Protein AF-A0A8K1FG40-F1 (afdb_monomer)

Nearest PDB structures (foldseek):
  7r8d-assembly1_B  TM=8.930E-01  e=1.807E-13  Homo sapiens
  7jr7-assembly1_B  TM=8.907E-01  e=8.724E-13  Homo sapiens
  7r8b-assembly1_B  TM=9.115E-01  e=3.681E-12  Homo sapiens
  7r87-assembly1_B  TM=9.211E-01  e=1.485E-11  Homo sapiens
  7r88-assembly1_B  TM=8.997E-01  e=4.179E-11  Homo sapiens

InterPro domains:
  IPR013525 ABC-2 type transporter, transmembrane domain [PF01061] (140-340)
  IPR043926 ABC transporter family G domain [PF19055] (24-105)
  IPR050352 ATP-binding cassette subfamily G transporters [PTHR48041] (2-340)

Sequence (340 aa):
MAETVVLQLQQLAHDGRTVIATIHQPSSEIFALFDKLYLLTDGSTAFHGKASDSVENFASLGHQCPSFMNPSDYFMRQLVVMDKATDQAGVERTERLKLQWKKREHVVSAGGNSRSQSPSAISNEEAAAYETSRLGVFDQMLVLTRRNFVRIVRDPIAFQANAFTSLFVALIVGLICLQLDLNQKGIQNFAGAFFFIVVNQTFSAANSAFLTMPLEIPIVEREYNAGLYRLFAWYFVKNMSELPTQVLMPVIFFVPTYFLVGIGGGFDVFIAMQAIIILINSCSVGLGYVVSGISRRVEIAPIIGVMIILPFMLFGGLLINSEDTPDYFVWIQYISPIKY

Foldseek 3Di:
DVLVVLVVLLVVVVVVDDDDDDDDDDDLVSLVSFQWDWDDAPNATLDTDGSVCVQVVCVVVVQHDDPPDRPVVSVCVLRDDPDVVPPVVSVVSNVVSRVVVVVVVVCCVVVDDCPPPPVPPCPVVNVCVPPPPADDLVVLLVVLLVVLLVVVVVCVVVVVVLLVVLLVVLVVLLQVLFAADPDPVSVLSVLVSLLCLLLVLLLSLLLVLLQPQLVCVVVVVVCVVVVRHDPVSNVVSNLVSCLVVLLPSLCSNVVSNCVSNNVDDDDVVVVVVSVLSSVSSSVSSVLSNVLCVVVSDSVVSSVVSCVLSVLLSCLLCSNAHLVRDDPVCNVSNVVRSSND

Radius of gyration: 32.25 Å; Cα contacts (8 Å, |Δi|>4): 293; chains: 1; bounding box: 70×42×87 Å

Mean predicted aligned error: 9.69 Å

Organism: Pythium oligandrum (NCBI:txid41045)

Solvent-accessible surface area (backbone atoms only — not comparable to full-atom values): 18882 Å² total; per-residue (Å²): 112,70,62,61,52,50,53,51,51,49,50,45,35,74,76,72,43,91,76,85,82,90,76,81,78,59,53,60,72,55,53,72,71,41,72,62,39,80,41,71,38,97,93,38,60,49,43,78,47,45,38,83,52,46,57,59,53,37,34,77,75,75,48,68,74,58,94,92,52,47,64,58,58,50,52,48,65,62,51,56,61,96,45,73,89,80,35,58,68,46,50,55,51,39,52,49,41,35,53,54,34,53,53,49,52,51,47,57,67,70,70,47,76,77,73,62,61,61,86,60,66,66,49,69,66,69,59,52,68,65,64,81,78,66,68,54,72,66,56,46,30,52,55,51,29,52,52,49,43,52,52,58,71,71,39,57,64,66,52,50,53,49,53,50,53,38,38,51,52,22,49,53,52,12,60,76,41,48,56,60,55,98,45,80,69,27,55,55,52,49,53,52,49,53,50,48,53,50,51,51,43,32,50,56,36,18,48,55,26,12,51,52,44,25,69,45,48,64,55,49,52,51,42,40,74,70,62,72,53,58,70,65,46,51,54,53,29,52,55,62,52,44,41,64,56,45,51,49,54,47,48,59,23,46,56,58,23,48,65,36,27,46,75,68,74,61,71,68,47,49,52,54,52,52,50,51,50,29,51,42,27,50,51,20,34,52,52,12,46,54,44,11,68,72,54,58,32,56,81,50,9,47,59,57,43,49,66,55,48,49,58,27,55,48,47,27,45,79,81,37,47,78,85,77,49,57,82,91,54,47,68,53,41,79,69,23,70,63,49,110

Secondary structure (DSSP, 8-state):
-HHHHHHHHHHHHHTT-------SS--HHHHTT-SEEEEEETTEEEEEEESTTHHHHHHHTT-PPPTTS-HHHHHHHHH--S-TTT-HHHHHHHHHHHHHHHHHHHHHHHHS-S---------HHHHHTS---PPPHHHHHHHHHHHHHHHHHH-HHHHHHHHHHHHHHHHHHHHHTTT--SSHHHHHHHHHHHHHHHHHHHHHHHHHHHHHHHHHHHHHHHHHHTTSS-HHHHHHHHHHHHHHHHHHHHHHHHHHHHHHHT--SHHHHHHHHHHHHHHHHHHHHHHHHHHHHHH-STTTHHHHHHHHHHHHHHTSSSSS-GGGS-TTTHHHHHH-TTT-

Structure (mmCIF, N/CA/C/O backbone):
data_AF-A0A8K1FG40-F1
#
_entry.id   AF-A0A8K1FG40-F1
#
loop_
_atom_site.group_PDB
_atom_site.id
_atom_site.type_symbol
_atom_site.label_atom_id
_atom_site.label_alt_id
_atom_site.label_comp_id
_atom_site.label_asym_id
_atom_site.label_entity_id
_atom_site.label_seq_id
_atom_site.pdbx_PDB_ins_code
_atom_site.Cartn_x
_atom_site.Cartn_y
_atom_site.Cartn_z
_atom_site.occupancy
_atom_site.B_iso_or_equiv
_atom_site.auth_seq_id
_atom_site.auth_comp_id
_atom_site.auth_asym_id
_atom_site.auth_atom_id
_atom_site.pdbx_PDB_model_num
ATOM 1 N N . MET A 1 1 ? -20.795 16.137 17.601 1.00 72.62 1 MET A N 1
ATOM 2 C CA . MET A 1 1 ? -20.201 15.075 16.751 1.00 72.62 1 MET A CA 1
ATOM 3 C C . MET A 1 1 ? -20.147 13.737 17.491 1.00 72.62 1 MET A C 1
ATOM 5 O O . MET A 1 1 ? -20.716 12.791 16.975 1.00 72.62 1 MET A O 1
ATOM 9 N N . ALA A 1 2 ? -19.561 13.646 18.698 1.00 80.69 2 ALA A N 1
ATOM 10 C CA . ALA A 1 2 ? -19.558 12.402 19.490 1.00 80.69 2 ALA A CA 1
ATOM 11 C C . ALA A 1 2 ? -20.964 11.953 19.938 1.00 80.69 2 ALA A C 1
ATOM 13 O O . ALA A 1 2 ? -21.329 10.800 19.743 1.00 80.69 2 ALA A O 1
ATOM 14 N N . GLU A 1 3 ? -21.778 12.876 20.454 1.00 87.12 3 GLU A N 1
ATOM 15 C CA . GLU A 1 3 ? -23.172 12.612 20.844 1.00 87.12 3 GLU A CA 1
ATOM 16 C C . GLU A 1 3 ? -24.004 12.045 19.683 1.00 87.12 3 GLU A C 1
ATOM 18 O O . GLU A 1 3 ? -24.653 11.016 19.823 1.00 87.12 3 GLU A O 1
ATOM 23 N N . THR A 1 4 ? -23.895 12.643 18.492 1.00 91.19 4 THR A N 1
ATOM 24 C CA . THR A 1 4 ? -24.566 12.166 17.274 1.00 91.19 4 THR A CA 1
ATOM 25 C C . THR A 1 4 ? -24.197 10.720 16.940 1.00 91.19 4 THR A C 1
ATOM 27 O O . THR A 1 4 ? -25.065 9.948 16.550 1.00 91.19 4 THR A O 1
ATOM 30 N N . VAL A 1 5 ? -22.929 10.329 17.113 1.00 91.94 5 VAL A N 1
ATOM 31 C CA . VAL A 1 5 ? -22.491 8.942 16.889 1.00 91.94 5 VAL A CA 1
ATOM 32 C C . VAL A 1 5 ? -23.136 8.004 17.907 1.00 91.94 5 VAL A C 1
ATOM 34 O O . VAL A 1 5 ? -23.631 6.950 17.522 1.00 91.94 5 VAL A O 1
ATOM 37 N N . VAL A 1 6 ? -23.177 8.384 19.186 1.00 91.81 6 VAL A N 1
ATOM 38 C CA . VAL A 1 6 ? -23.790 7.556 20.238 1.00 91.81 6 VAL A CA 1
ATOM 39 C C . VAL A 1 6 ? -25.297 7.409 20.024 1.00 91.81 6 VAL A C 1
ATOM 41 O O . VAL A 1 6 ? -25.811 6.304 20.152 1.00 91.81 6 VAL A O 1
ATOM 44 N N . LEU A 1 7 ? -25.991 8.469 19.605 1.00 92.44 7 LEU A N 1
ATOM 45 C CA . LEU A 1 7 ? -27.411 8.399 19.245 1.00 92.44 7 LEU A CA 1
ATOM 46 C C . LEU A 1 7 ? -27.660 7.442 18.070 1.00 92.44 7 LEU A C 1
ATOM 48 O O . LEU A 1 7 ? -28.610 6.667 18.095 1.00 92.44 7 LEU A O 1
ATOM 52 N N . GLN A 1 8 ? -26.785 7.436 17.061 1.00 94.06 8 GLN A N 1
ATOM 53 C CA . GLN A 1 8 ? -26.869 6.469 15.961 1.00 94.06 8 GLN A CA 1
ATOM 54 C C . GLN A 1 8 ? -26.611 5.032 16.439 1.00 94.06 8 GLN A C 1
ATOM 56 O O . GLN A 1 8 ? -27.308 4.110 16.025 1.00 94.06 8 GLN A O 1
ATOM 61 N N . LEU A 1 9 ? -25.650 4.827 17.345 1.00 94.12 9 LEU A N 1
ATOM 62 C CA . LEU A 1 9 ? -25.412 3.522 17.969 1.00 94.12 9 LEU A CA 1
ATOM 63 C C . LEU A 1 9 ? -26.623 3.050 18.790 1.00 94.12 9 LEU A C 1
ATOM 65 O O . LEU A 1 9 ? -26.971 1.874 18.738 1.00 94.12 9 LEU A O 1
ATOM 69 N N . GLN A 1 10 ? -27.290 3.961 19.497 1.00 92.38 10 GLN A N 1
ATOM 70 C CA . GLN A 1 10 ? -28.514 3.669 20.238 1.00 92.38 10 GLN A CA 1
ATOM 71 C C . GLN A 1 10 ? -29.669 3.311 19.295 1.00 92.38 10 GLN A C 1
ATOM 73 O O . GLN A 1 10 ? -30.389 2.349 19.543 1.00 92.38 10 GLN A O 1
ATOM 78 N N . GLN A 1 11 ? -29.806 4.016 18.170 1.00 93.50 11 GLN A N 1
ATOM 79 C CA . GLN A 1 11 ? -30.788 3.674 17.143 1.00 93.50 11 GLN A CA 1
ATOM 80 C C . GLN A 1 11 ? -30.547 2.265 16.581 1.00 93.50 11 GLN A C 1
ATOM 82 O O . GLN A 1 11 ? -31.477 1.468 16.515 1.00 93.50 11 GLN A O 1
ATOM 87 N N . LEU A 1 12 ? -29.293 1.909 16.279 1.00 93.81 12 LEU A N 1
ATOM 88 C CA . LEU A 1 12 ? -28.938 0.548 15.861 1.00 93.81 12 LEU A CA 1
ATOM 89 C C . LEU A 1 12 ? -29.297 -0.502 16.921 1.00 93.81 12 LEU A C 1
ATOM 91 O O . LEU A 1 12 ? -29.693 -1.613 16.565 1.00 93.81 12 LEU A O 1
ATOM 95 N N . ALA A 1 13 ? -29.156 -0.164 18.204 1.00 93.25 13 ALA A N 1
ATOM 96 C CA . ALA A 1 13 ? -29.560 -1.042 19.295 1.00 93.25 13 ALA A CA 1
ATOM 97 C C . ALA A 1 13 ? -31.087 -1.211 19.365 1.00 93.25 13 ALA A C 1
ATOM 99 O O . ALA A 1 13 ? -31.576 -2.332 19.513 1.00 93.25 13 ALA A O 1
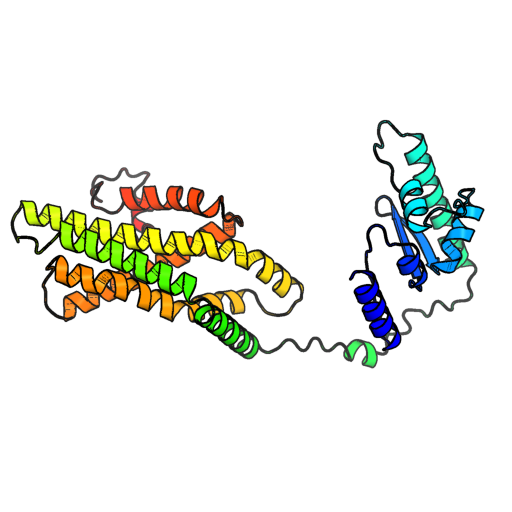ATOM 100 N N . HIS A 1 14 ? -31.844 -0.127 19.176 1.00 91.88 14 HIS A N 1
ATOM 101 C CA . HIS A 1 14 ? -33.306 -0.163 19.089 1.00 91.88 14 HIS A CA 1
ATOM 102 C C . HIS A 1 14 ? -33.825 -0.941 17.874 1.00 91.88 14 HIS A C 1
ATOM 104 O O . HIS A 1 14 ? -34.866 -1.585 17.978 1.00 91.88 14 HIS A O 1
ATOM 110 N N . ASP A 1 15 ? -33.066 -0.980 16.777 1.00 93.69 15 ASP A N 1
ATOM 111 C CA . ASP A 1 15 ? -33.348 -1.820 15.604 1.00 93.69 15 ASP A CA 1
ATOM 112 C C . ASP A 1 15 ? -33.085 -3.325 15.856 1.00 93.69 15 ASP A C 1
ATOM 114 O O . ASP A 1 15 ? -33.161 -4.140 14.936 1.00 93.69 15 ASP A O 1
ATOM 118 N N . GLY A 1 16 ? -32.752 -3.715 17.093 1.00 89.25 16 GLY A N 1
ATOM 119 C CA . GLY A 1 16 ? -32.555 -5.105 17.508 1.00 89.25 16 GLY A CA 1
ATOM 120 C C . GLY A 1 16 ? -31.113 -5.607 17.405 1.00 89.25 16 GLY A C 1
ATOM 121 O O . GLY A 1 16 ? -30.879 -6.812 17.493 1.00 89.25 16 GLY A O 1
ATOM 122 N N . ARG A 1 17 ? -30.123 -4.723 17.217 1.00 89.38 17 ARG A N 1
ATOM 123 C CA . ARG A 1 17 ? -28.702 -5.114 17.158 1.00 89.38 17 ARG A CA 1
ATOM 124 C C . ARG A 1 17 ? -28.055 -5.029 18.538 1.00 89.38 17 ARG A C 1
ATOM 126 O O . ARG A 1 17 ? -28.345 -4.140 19.326 1.00 89.38 17 ARG A O 1
ATOM 133 N N . THR A 1 18 ? -27.104 -5.914 18.825 1.00 91.81 18 THR A N 1
ATOM 134 C CA . THR A 1 18 ? -26.266 -5.769 20.027 1.00 91.81 18 THR A CA 1
ATOM 135 C C . THR A 1 18 ? -25.095 -4.841 19.720 1.00 91.81 18 THR A C 1
ATOM 137 O O . THR A 1 18 ? -24.275 -5.149 18.856 1.00 91.81 18 THR A O 1
ATOM 140 N N . VAL A 1 19 ? -25.001 -3.716 20.431 1.00 93.81 19 VAL A N 1
ATOM 141 C CA . VAL A 1 19 ? -23.899 -2.756 20.292 1.00 93.81 19 VAL A CA 1
ATOM 142 C C . VAL A 1 19 ? -23.005 -2.821 21.523 1.00 93.81 19 VAL A C 1
ATOM 144 O O . VAL A 1 19 ? -23.457 -2.630 22.648 1.00 93.81 19 VAL A O 1
ATOM 147 N N . ILE A 1 20 ? -21.718 -3.076 21.300 1.00 94.31 20 ILE A N 1
ATOM 148 C CA . ILE A 1 20 ? -20.683 -3.051 22.334 1.00 94.31 20 ILE A CA 1
ATOM 149 C C . ILE A 1 20 ? -19.657 -2.008 21.907 1.00 94.31 20 ILE A C 1
ATOM 151 O O . ILE A 1 20 ? -19.105 -2.093 20.811 1.00 94.31 20 ILE A O 1
ATOM 155 N N . ALA A 1 21 ? -19.409 -1.020 22.763 1.00 93.00 21 ALA A N 1
ATOM 156 C CA . ALA A 1 21 ? -18.468 0.057 22.487 1.00 93.00 21 ALA A CA 1
ATOM 157 C C . ALA A 1 21 ? -17.568 0.315 23.697 1.00 93.00 21 ALA A C 1
ATOM 159 O O . ALA A 1 21 ? -18.011 0.284 24.843 1.00 93.00 21 ALA A O 1
ATOM 160 N N . THR A 1 22 ? -16.298 0.609 23.430 1.00 92.31 22 THR A N 1
ATOM 161 C CA . THR A 1 22 ? -15.346 1.105 24.426 1.00 92.31 22 THR A CA 1
ATOM 162 C C . THR A 1 22 ? -15.235 2.616 24.278 1.00 92.31 22 THR A C 1
ATOM 164 O O . THR A 1 22 ? -14.763 3.096 23.246 1.00 92.31 22 THR A O 1
ATOM 167 N N . ILE A 1 23 ? -15.674 3.367 25.286 1.00 91.12 23 ILE A N 1
ATOM 168 C CA . ILE A 1 23 ? -15.706 4.833 25.241 1.00 91.12 23 ILE A CA 1
ATOM 169 C C . ILE A 1 23 ? -14.760 5.381 26.302 1.00 91.12 23 ILE A C 1
ATOM 171 O O . ILE A 1 23 ? -14.895 5.085 27.488 1.00 91.12 23 ILE A O 1
ATOM 175 N N . HIS A 1 24 ? -13.798 6.189 25.866 1.00 85.69 24 HIS A N 1
ATOM 176 C CA . HIS A 1 24 ? -12.900 6.897 26.764 1.00 85.69 24 HIS A CA 1
ATOM 177 C C . HIS A 1 24 ? -13.548 8.218 27.192 1.00 85.69 24 HIS A C 1
ATOM 179 O O . HIS A 1 24 ? -13.828 9.051 26.335 1.00 85.69 24 HIS A O 1
ATOM 185 N N . GLN A 1 25 ? -13.765 8.399 28.501 1.00 82.94 25 GLN A N 1
ATOM 186 C CA . GLN A 1 25 ? -14.251 9.650 29.113 1.00 82.94 25 GLN A CA 1
ATOM 187 C C . GLN A 1 25 ? -15.500 10.247 28.420 1.00 82.94 25 GLN A C 1
ATOM 189 O O . GLN A 1 25 ? -15.425 11.321 27.821 1.00 82.94 25 GLN A O 1
ATOM 194 N N . PRO A 1 26 ? -16.659 9.559 28.462 1.00 90.31 26 PRO A N 1
ATOM 195 C CA . PRO A 1 26 ? -17.902 10.118 27.933 1.00 90.31 26 PRO A CA 1
ATOM 196 C C . PRO A 1 26 ? -18.324 11.366 28.721 1.00 90.31 26 PRO A C 1
ATOM 198 O O . PRO A 1 26 ? -18.077 11.460 29.920 1.00 90.31 26 PRO A O 1
ATOM 201 N N . SER A 1 27 ? -19.013 12.306 28.070 1.00 90.31 27 SER A N 1
ATOM 202 C CA . SER A 1 27 ? -19.712 13.379 28.788 1.00 90.31 27 SER A CA 1
ATOM 203 C C . SER A 1 27 ? -20.870 12.812 29.617 1.00 90.31 27 SER A C 1
ATOM 205 O O . SER A 1 27 ? -21.368 11.721 29.329 1.00 90.31 27 SER A O 1
ATOM 207 N N . SER A 1 28 ? -21.347 13.564 30.613 1.00 89.38 28 SER A N 1
ATOM 208 C CA . SER A 1 28 ? -22.494 13.156 31.440 1.00 89.38 28 SER A CA 1
ATOM 209 C C . SER A 1 28 ? -23.753 12.875 30.609 1.00 89.38 28 SER A C 1
ATOM 211 O O . SER A 1 28 ? -24.500 11.950 30.914 1.00 89.38 28 SER A O 1
ATOM 213 N N . GLU A 1 29 ? -23.969 13.644 29.538 1.00 88.88 29 GLU A N 1
ATOM 214 C CA . GLU A 1 29 ? -25.082 13.452 28.599 1.00 88.88 29 GLU A CA 1
ATOM 215 C C . GLU A 1 29 ? -24.966 12.116 27.860 1.00 88.88 29 GLU A C 1
ATOM 217 O O . GLU A 1 29 ? -25.926 11.355 27.801 1.00 88.88 29 GLU A O 1
ATOM 222 N N . ILE A 1 30 ? -23.768 11.782 27.367 1.00 91.44 30 ILE A N 1
ATOM 223 C CA . ILE A 1 30 ? -23.506 10.504 26.697 1.00 91.44 30 ILE A CA 1
ATOM 224 C C . ILE A 1 30 ? -23.632 9.337 27.683 1.00 91.44 30 ILE A C 1
ATOM 226 O O . ILE A 1 30 ? -24.175 8.295 27.327 1.00 91.44 30 ILE A O 1
ATOM 230 N N . PHE A 1 31 ? -23.161 9.507 28.921 1.00 91.12 31 PHE A N 1
ATOM 231 C CA . PHE A 1 31 ? -23.259 8.482 29.960 1.00 91.12 31 PHE A CA 1
ATOM 232 C C . PHE A 1 31 ? -24.714 8.088 30.250 1.00 91.12 31 PHE A C 1
ATOM 234 O O . PHE A 1 31 ? -25.003 6.911 30.459 1.00 91.12 31 PHE A O 1
ATOM 241 N N . ALA A 1 32 ? -25.635 9.055 30.204 1.00 89.62 32 ALA A N 1
ATOM 242 C CA . ALA A 1 32 ? -27.060 8.816 30.409 1.00 89.62 32 ALA A CA 1
ATOM 243 C C . ALA A 1 32 ? -27.719 7.983 29.290 1.00 89.62 32 ALA A C 1
ATOM 245 O O . ALA A 1 32 ? -28.797 7.435 29.507 1.00 89.62 32 ALA A O 1
ATOM 246 N N . LEU A 1 33 ? -27.084 7.860 28.117 1.00 91.12 33 LEU A N 1
ATOM 247 C CA . LEU A 1 33 ? -27.601 7.080 26.984 1.00 91.12 33 LEU A CA 1
ATOM 248 C C . LEU A 1 33 ? -27.269 5.581 27.071 1.00 91.12 33 LEU A C 1
ATOM 250 O O . LEU A 1 33 ? -27.749 4.806 26.246 1.00 91.12 33 LEU A O 1
ATOM 254 N N . PHE A 1 34 ? -26.431 5.154 28.020 1.00 92.31 34 PHE A N 1
ATOM 255 C CA . PHE A 1 34 ? -25.983 3.764 28.105 1.00 92.31 34 PHE A CA 1
ATOM 256 C C . PHE A 1 34 ? -26.992 2.866 28.829 1.00 92.31 34 PHE A C 1
ATOM 258 O O . PHE A 1 34 ? -27.317 3.090 29.992 1.00 92.31 34 PHE A O 1
ATOM 265 N N . ASP A 1 35 ? -27.396 1.763 28.195 1.00 92.06 35 ASP A N 1
ATOM 266 C CA . ASP A 1 35 ? -28.250 0.759 28.846 1.00 92.06 35 ASP A CA 1
ATOM 267 C C . ASP A 1 35 ? -27.486 -0.046 29.907 1.00 92.06 35 ASP A C 1
ATOM 269 O O . ASP A 1 35 ? -27.974 -0.296 31.013 1.00 92.06 35 ASP A O 1
ATOM 273 N N . LYS A 1 36 ? -26.262 -0.467 29.566 1.00 93.00 36 LYS A N 1
ATOM 274 C CA . LYS A 1 36 ? -25.378 -1.269 30.418 1.00 93.00 36 LYS A CA 1
ATOM 275 C C . LYS A 1 36 ? -23.972 -0.692 30.439 1.00 93.00 36 LYS A C 1
ATOM 277 O O . LYS A 1 36 ? -23.457 -0.242 29.420 1.00 93.00 36 LYS A O 1
ATOM 282 N N . LEU A 1 37 ? -23.340 -0.769 31.603 1.00 93.44 37 LEU A N 1
ATOM 283 C CA . LEU A 1 37 ? -21.976 -0.329 31.839 1.00 93.44 37 LEU A CA 1
ATOM 284 C C . LEU A 1 37 ? -21.111 -1.523 32.251 1.00 93.44 37 LEU A C 1
ATOM 286 O O . LEU A 1 37 ? -21.482 -2.298 33.136 1.00 93.44 37 LEU A O 1
ATOM 290 N N . TYR A 1 38 ? -19.948 -1.641 31.614 1.00 92.88 38 TYR A N 1
ATOM 291 C CA . TYR A 1 38 ? -18.926 -2.635 31.922 1.00 92.88 38 TYR A CA 1
ATOM 292 C C . TYR A 1 38 ? -17.612 -1.918 32.235 1.00 92.88 38 TYR A C 1
ATOM 294 O O . TYR A 1 38 ? -17.004 -1.315 31.351 1.00 92.88 38 TYR A O 1
ATOM 302 N N . LEU A 1 39 ? -17.198 -1.937 33.502 1.00 91.50 39 LEU A N 1
ATOM 303 C CA . LEU A 1 39 ? -15.987 -1.270 33.975 1.00 91.50 39 LEU A CA 1
ATOM 304 C C . LEU A 1 39 ? -14.892 -2.296 34.247 1.00 91.50 39 LEU A C 1
ATOM 306 O O . LEU A 1 39 ? -15.085 -3.246 35.012 1.00 91.50 39 LEU A O 1
ATOM 310 N N . LEU A 1 40 ? -13.727 -2.063 33.648 1.00 90.38 40 LEU A N 1
ATOM 311 C CA . LEU A 1 40 ? -12.544 -2.908 33.757 1.00 90.38 40 LEU A CA 1
ATOM 312 C C . LEU A 1 40 ? -11.400 -2.150 34.428 1.00 90.38 40 LEU A C 1
ATOM 314 O O . LEU A 1 40 ? -11.190 -0.966 34.176 1.00 90.38 40 LEU A O 1
ATOM 318 N N . THR A 1 41 ? -10.628 -2.861 35.244 1.00 87.94 41 THR A N 1
ATOM 319 C CA . THR A 1 41 ? -9.377 -2.376 35.830 1.00 87.94 41 THR A CA 1
ATOM 320 C C . THR A 1 41 ? -8.364 -3.519 35.904 1.00 87.94 41 THR A C 1
ATOM 322 O O . THR A 1 41 ? -8.682 -4.610 36.377 1.00 87.94 41 THR A O 1
ATOM 325 N N . ASP A 1 42 ? -7.157 -3.308 35.368 1.00 84.75 42 ASP A N 1
ATOM 326 C CA . ASP A 1 42 ? -6.112 -4.339 35.219 1.00 84.75 42 ASP A CA 1
ATOM 327 C C . ASP A 1 42 ? -6.619 -5.668 34.618 1.00 84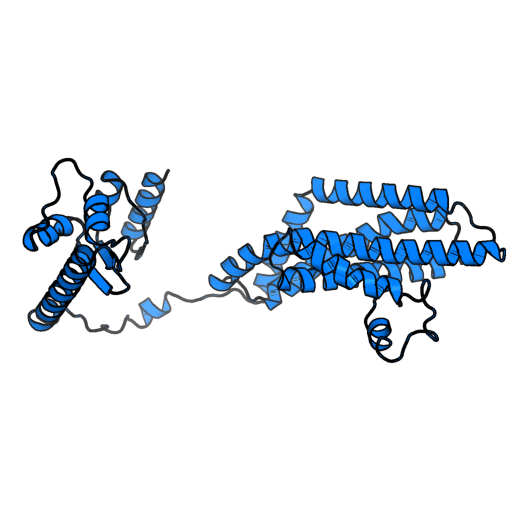.75 42 ASP A C 1
ATOM 329 O O . ASP A 1 42 ? -6.323 -6.755 35.116 1.00 84.75 42 ASP A O 1
ATOM 333 N N . GLY A 1 43 ? -7.463 -5.593 33.584 1.00 85.75 43 GLY A N 1
ATOM 334 C CA . GLY A 1 43 ? -8.053 -6.775 32.940 1.00 85.75 43 GLY A CA 1
ATOM 335 C C . GLY A 1 43 ? -9.100 -7.523 33.780 1.00 85.75 43 GLY A C 1
ATOM 336 O O . GLY A 1 43 ? -9.603 -8.549 33.336 1.00 85.75 43 GLY A O 1
ATOM 337 N N . SER A 1 44 ? -9.451 -7.020 34.968 1.00 87.44 44 SER A N 1
ATOM 338 C CA . SER A 1 44 ? -10.478 -7.584 35.851 1.00 87.44 44 SER A CA 1
ATOM 339 C C . SER A 1 44 ? -11.727 -6.705 35.890 1.00 87.44 44 SER A C 1
ATOM 341 O O . SER A 1 44 ? -11.642 -5.478 35.810 1.00 87.44 44 SER A O 1
ATOM 343 N N . THR A 1 45 ? -12.895 -7.322 36.053 1.00 89.81 45 THR A N 1
ATOM 344 C CA . THR A 1 45 ? -14.175 -6.610 36.147 1.00 89.81 45 THR A CA 1
ATOM 345 C C . THR A 1 45 ? -14.331 -5.933 37.500 1.00 89.81 45 THR A C 1
ATOM 347 O O . THR A 1 45 ? -14.221 -6.575 38.543 1.00 89.81 45 THR A O 1
ATOM 350 N N . ALA A 1 46 ? -14.613 -4.633 37.471 1.00 89.12 46 ALA A N 1
ATOM 351 C CA . ALA A 1 46 ? -14.954 -3.853 38.655 1.00 89.12 46 ALA A CA 1
ATOM 352 C C . ALA A 1 46 ? -16.467 -3.641 38.795 1.00 89.12 46 ALA A C 1
ATOM 354 O O . ALA A 1 46 ? -16.974 -3.562 39.911 1.00 89.12 46 ALA A O 1
ATOM 355 N N . PHE A 1 47 ? -17.188 -3.544 37.674 1.00 89.94 47 PHE A N 1
ATOM 356 C CA . PHE A 1 47 ? -18.642 -3.399 37.651 1.00 89.94 47 PHE A CA 1
ATOM 357 C C . PHE A 1 47 ? -19.221 -3.896 36.325 1.00 89.94 47 PHE A C 1
ATOM 359 O O . PHE A 1 47 ? -18.668 -3.618 35.261 1.00 89.94 47 PHE A O 1
ATOM 366 N N . HIS A 1 48 ? -20.359 -4.582 36.386 1.00 91.25 48 HIS A N 1
ATOM 367 C CA . HIS A 1 48 ? -21.163 -4.966 35.231 1.00 91.25 48 HIS A CA 1
ATOM 368 C C . HIS A 1 48 ? -22.652 -4.902 35.586 1.00 91.25 48 HIS A C 1
ATOM 370 O O . HIS A 1 48 ? -23.131 -5.657 36.429 1.00 91.25 48 HIS A O 1
ATOM 376 N N . GLY A 1 49 ? -23.399 -4.012 34.941 1.00 90.44 49 GLY A N 1
ATOM 377 C CA . GLY A 1 49 ? -24.823 -3.841 35.225 1.00 90.44 49 GLY A CA 1
ATOM 378 C C . GLY A 1 49 ? -25.447 -2.719 34.409 1.00 90.44 49 GLY A C 1
ATOM 379 O O . GLY A 1 49 ? -24.861 -2.276 33.424 1.00 90.44 49 GLY A O 1
ATOM 380 N N . LYS A 1 50 ? -26.634 -2.255 34.812 1.00 92.12 50 LYS A N 1
ATOM 381 C CA . LYS A 1 50 ? -27.243 -1.055 34.224 1.00 92.12 50 LYS A CA 1
ATOM 382 C C . LYS A 1 50 ? -26.400 0.176 34.546 1.00 92.12 50 LYS A C 1
ATOM 384 O O . LYS A 1 50 ? -25.858 0.274 35.647 1.00 92.12 50 LYS A O 1
ATOM 389 N N . ALA A 1 51 ? -26.307 1.118 33.609 1.00 91.19 51 ALA A N 1
ATOM 390 C CA . ALA A 1 51 ? -25.559 2.353 33.846 1.00 91.19 51 ALA A CA 1
ATOM 391 C C . ALA A 1 51 ? -26.214 3.232 34.927 1.00 91.19 51 ALA A C 1
ATOM 393 O O . ALA A 1 51 ? -25.505 3.847 35.716 1.00 91.19 51 ALA A O 1
ATOM 394 N N . SER A 1 52 ? -27.550 3.226 35.027 1.00 90.56 52 SER A N 1
ATOM 395 C CA . SER A 1 52 ? -28.301 3.923 36.085 1.00 90.56 52 SER A CA 1
ATOM 396 C C . SER A 1 52 ? -27.899 3.484 37.495 1.00 90.56 52 SER A C 1
ATOM 398 O O . SER A 1 52 ? -27.808 4.304 38.403 1.00 90.56 52 SER A O 1
ATOM 400 N N . ASP A 1 53 ? -27.611 2.193 37.665 1.00 91.25 53 ASP A N 1
ATOM 401 C CA . ASP A 1 53 ? -27.393 1.574 38.975 1.00 91.25 53 ASP A CA 1
ATOM 402 C C . ASP A 1 53 ? -25.928 1.712 39.427 1.00 91.25 53 ASP A C 1
ATOM 404 O O . ASP A 1 53 ? -25.574 1.359 40.555 1.00 91.25 53 ASP A O 1
ATOM 408 N N . SER A 1 54 ? -25.039 2.199 38.553 1.00 89.88 54 SER A N 1
ATOM 409 C CA . SER A 1 54 ? -23.605 2.226 38.831 1.00 89.88 54 SER A CA 1
ATOM 410 C C . SER A 1 54 ? -23.256 3.201 39.956 1.00 89.88 54 SER A C 1
ATOM 412 O O . SER A 1 54 ? -22.446 2.869 40.819 1.00 89.88 54 SER A O 1
ATOM 414 N N . VAL A 1 55 ? -23.892 4.376 40.010 1.00 90.62 55 VAL A N 1
ATOM 415 C CA . VAL A 1 55 ? -23.623 5.387 41.048 1.00 90.62 55 VAL A CA 1
ATOM 416 C C . VAL A 1 55 ? -24.001 4.861 42.433 1.00 90.62 55 VAL A C 1
ATOM 418 O O . VAL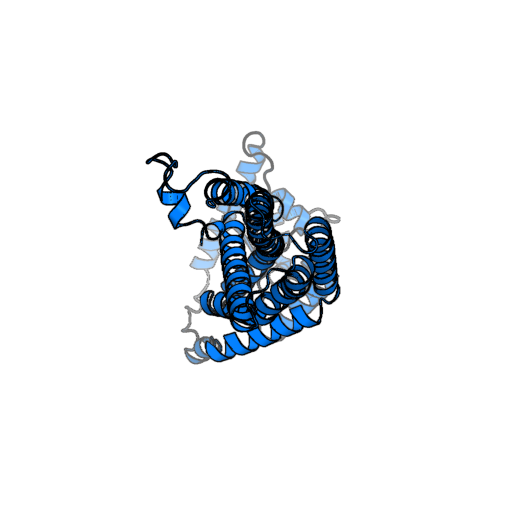 A 1 55 ? -23.208 4.963 43.370 1.00 90.62 55 VAL A O 1
ATOM 421 N N . GLU A 1 56 ? -25.174 4.238 42.556 1.00 89.12 56 GLU A N 1
ATOM 422 C CA . GLU A 1 56 ? -25.635 3.622 43.805 1.00 89.12 56 GLU A CA 1
ATOM 423 C C . GLU A 1 56 ? -24.745 2.444 44.216 1.00 89.12 56 GLU A C 1
ATOM 425 O O . GLU A 1 56 ? -24.425 2.274 45.396 1.00 89.12 56 GLU A O 1
ATOM 430 N N . ASN A 1 57 ? -24.276 1.656 43.243 1.00 87.12 57 ASN A N 1
ATOM 431 C CA . ASN A 1 57 ? -23.377 0.542 43.507 1.00 87.12 57 ASN A CA 1
ATOM 432 C C . ASN A 1 57 ? -22.062 1.021 44.129 1.00 87.12 57 ASN A C 1
ATOM 434 O O . ASN A 1 57 ? -21.691 0.533 45.196 1.00 87.12 57 ASN A O 1
ATOM 438 N N . PHE A 1 58 ? -21.399 2.010 43.525 1.00 87.81 58 PHE A N 1
ATOM 439 C CA . PHE A 1 58 ? -20.164 2.576 44.073 1.00 87.81 58 PHE A CA 1
ATOM 440 C C . PHE A 1 58 ? -20.400 3.269 45.423 1.00 87.81 58 PHE A C 1
ATOM 442 O O . PHE A 1 58 ? -19.590 3.098 46.338 1.00 87.81 58 PHE A O 1
ATOM 449 N N . ALA A 1 59 ? -21.541 3.943 45.610 1.00 88.88 59 ALA A N 1
ATOM 450 C CA . ALA A 1 59 ? -21.917 4.515 46.902 1.00 88.88 59 ALA A CA 1
ATOM 451 C C . ALA A 1 59 ? -22.033 3.437 47.998 1.00 88.88 59 ALA A C 1
ATOM 453 O O . ALA A 1 59 ? -21.511 3.628 49.097 1.00 88.88 59 ALA A O 1
ATOM 454 N N . SER A 1 60 ? -22.607 2.265 47.689 1.00 86.69 60 SER A N 1
ATOM 455 C CA . SER A 1 60 ? -22.691 1.127 48.626 1.00 86.69 60 SER A CA 1
ATOM 456 C C . SER A 1 60 ? -21.326 0.569 49.051 1.00 86.69 60 SER A C 1
ATOM 458 O O . SER A 1 60 ? -21.218 -0.080 50.089 1.00 86.69 60 SER A O 1
ATOM 460 N N . LEU A 1 61 ? -20.279 0.822 48.259 1.00 84.38 61 LEU A N 1
ATOM 461 C CA . LEU A 1 61 ? -18.902 0.409 48.538 1.00 84.38 61 LEU A CA 1
ATOM 462 C C . LEU A 1 61 ? -18.094 1.500 49.267 1.00 84.38 61 LEU A C 1
ATOM 464 O O . LEU A 1 61 ? -16.900 1.324 49.494 1.00 84.38 61 LEU A O 1
ATOM 468 N N . GLY A 1 62 ? -18.735 2.613 49.647 1.00 83.94 62 GLY A N 1
ATOM 469 C CA . GLY A 1 62 ? -18.095 3.756 50.306 1.00 83.94 62 GLY A CA 1
ATOM 470 C C . GLY A 1 62 ? -17.527 4.802 49.341 1.00 83.94 62 GLY A C 1
ATOM 471 O O . GLY A 1 62 ? -16.840 5.724 49.775 1.00 83.94 62 GLY A O 1
ATOM 472 N N . HIS A 1 63 ? -17.818 4.687 48.044 1.00 86.25 63 HIS A N 1
ATOM 473 C CA . HIS A 1 63 ? -17.360 5.603 47.000 1.00 86.25 63 HIS A CA 1
ATOM 474 C C . HIS A 1 63 ? -18.535 6.416 46.447 1.00 86.25 63 HIS A C 1
ATOM 476 O O . HIS A 1 63 ? -19.059 6.141 45.367 1.00 86.25 63 HIS A O 1
ATOM 482 N N . GLN A 1 64 ? -18.978 7.420 47.206 1.00 88.75 64 GLN A N 1
ATOM 483 C CA . GLN A 1 64 ? -20.072 8.294 46.784 1.00 88.75 64 GLN A CA 1
ATOM 484 C C . GLN A 1 64 ? -19.598 9.304 45.728 1.00 88.75 64 GLN A C 1
ATOM 486 O O . GLN A 1 64 ? -18.638 10.049 45.945 1.00 88.75 64 GLN A O 1
ATOM 491 N N . CYS A 1 65 ? -20.286 9.334 44.584 1.00 87.44 65 CYS A N 1
ATOM 492 C CA . CYS A 1 65 ? -20.017 10.302 43.524 1.00 87.44 65 CYS A CA 1
ATOM 493 C C . CYS A 1 65 ? -20.484 11.709 43.953 1.00 87.44 65 CYS A C 1
ATOM 495 O O . CYS A 1 65 ? -21.632 11.851 44.382 1.00 87.44 65 CYS A O 1
ATOM 497 N N . PRO A 1 66 ? -19.644 12.756 43.836 1.00 90.06 66 PRO A N 1
ATOM 498 C CA . PRO A 1 66 ? -20.056 14.134 44.106 1.00 90.06 66 PRO A CA 1
ATOM 499 C C . PRO A 1 66 ? -21.166 14.614 43.155 1.00 90.06 66 PRO A C 1
ATOM 501 O O . PRO A 1 66 ? -21.136 14.296 41.968 1.00 90.06 66 PRO A O 1
ATOM 504 N N . SER A 1 67 ? -22.089 15.450 43.646 1.00 84.38 67 SER A N 1
ATOM 505 C CA . SER A 1 67 ? -23.284 15.886 42.894 1.00 84.38 67 SER A CA 1
ATOM 506 C C . SER A 1 67 ? -23.003 16.680 41.613 1.00 84.38 67 SER A C 1
ATOM 508 O O . SER A 1 67 ? -23.824 16.680 40.706 1.00 84.38 67 SER A O 1
ATOM 510 N N . PHE A 1 68 ? -21.858 17.359 41.527 1.00 86.19 68 PHE A N 1
ATOM 511 C CA . PHE A 1 68 ? -21.465 18.175 40.368 1.00 86.19 68 PHE A CA 1
ATOM 512 C C . PHE A 1 68 ? -20.301 17.557 39.585 1.00 86.19 68 PHE A C 1
ATOM 514 O O . PHE A 1 68 ? -19.548 18.263 38.917 1.00 86.19 68 PHE A O 1
ATOM 521 N N . MET A 1 69 ? -20.115 16.242 39.704 1.00 88.81 69 MET A N 1
ATOM 522 C CA . MET A 1 69 ? -19.084 15.501 38.988 1.00 88.81 69 MET A CA 1
ATOM 523 C C . MET A 1 69 ? -19.728 14.498 38.037 1.00 88.81 69 MET A C 1
ATOM 525 O O . MET A 1 69 ? -20.702 13.835 38.382 1.00 88.81 69 MET A O 1
ATOM 529 N N . ASN A 1 70 ? -19.156 14.373 36.842 1.00 89.56 70 ASN A N 1
ATOM 530 C CA . ASN A 1 70 ? -19.553 13.350 35.889 1.00 89.56 70 ASN A CA 1
ATOM 531 C C . ASN A 1 70 ? -19.252 11.948 36.468 1.00 89.56 70 ASN A C 1
ATOM 533 O O . ASN A 1 70 ? -18.094 11.684 36.821 1.00 89.56 70 ASN A O 1
ATOM 537 N N . PRO A 1 71 ? -20.246 11.042 36.552 1.00 89.50 71 PRO A N 1
ATOM 538 C CA . PRO A 1 71 ? -20.046 9.686 37.051 1.00 89.50 71 PRO A CA 1
ATOM 539 C C . PRO A 1 71 ? -18.918 8.933 36.348 1.00 89.50 71 PRO A C 1
ATOM 541 O O . PRO A 1 71 ? -18.135 8.261 37.016 1.00 89.50 71 PRO A O 1
ATOM 544 N N . SER A 1 72 ? -18.772 9.072 35.025 1.00 87.94 72 SER A N 1
ATOM 545 C CA . SER A 1 72 ? -17.706 8.376 34.297 1.00 87.94 72 SER A CA 1
ATOM 546 C C . SER A 1 72 ? -16.317 8.845 34.720 1.00 87.94 72 SER A C 1
ATOM 548 O O . SER A 1 72 ? -15.429 8.019 34.925 1.00 87.94 72 SER A O 1
ATOM 550 N N . ASP A 1 73 ? -16.134 10.151 34.917 1.00 88.94 73 ASP A N 1
ATOM 551 C CA . ASP A 1 73 ? -14.861 10.717 35.370 1.00 88.94 73 ASP A CA 1
ATOM 552 C C . ASP A 1 73 ? -14.550 10.278 36.801 1.00 88.94 73 ASP A C 1
ATOM 554 O O . ASP A 1 73 ? -13.404 9.951 37.126 1.00 88.94 73 ASP A O 1
ATOM 558 N N . TYR A 1 74 ? -15.577 10.212 37.651 1.00 90.38 74 TYR A N 1
ATOM 559 C CA . TYR A 1 74 ? -15.444 9.695 39.006 1.00 90.38 74 TYR A CA 1
ATOM 560 C C . TYR A 1 74 ? -15.032 8.218 39.010 1.00 90.38 74 TYR A C 1
ATOM 562 O O . TYR A 1 74 ? -14.056 7.866 39.674 1.00 90.38 74 TYR A O 1
ATOM 570 N N . PHE A 1 75 ? -15.704 7.357 38.237 1.00 89.69 75 PHE A N 1
ATOM 571 C CA . PHE A 1 75 ? -15.356 5.936 38.153 1.00 89.69 75 PHE A CA 1
ATOM 572 C C . PHE A 1 75 ? -13.931 5.734 37.639 1.00 89.69 75 PHE A C 1
ATOM 574 O O . PHE A 1 75 ? -13.181 4.962 38.232 1.00 89.69 75 PHE A O 1
ATOM 581 N N . MET A 1 76 ? -13.504 6.476 36.613 1.00 88.12 76 MET A N 1
ATOM 582 C CA . MET A 1 76 ? -12.127 6.392 36.118 1.00 88.12 76 MET A CA 1
ATOM 583 C C . MET A 1 76 ? -11.105 6.790 37.195 1.00 88.12 76 MET A C 1
ATOM 585 O O . MET A 1 76 ? -10.107 6.096 37.362 1.00 88.12 76 MET A O 1
ATOM 589 N N . ARG A 1 77 ? -11.366 7.829 38.003 1.00 85.81 77 ARG A N 1
ATOM 590 C CA . ARG A 1 77 ? -10.497 8.197 39.144 1.00 85.81 77 ARG A CA 1
ATOM 591 C C . ARG A 1 77 ? -10.428 7.123 40.233 1.00 85.81 77 ARG A C 1
ATOM 593 O O . ARG A 1 77 ? -9.420 7.031 40.935 1.00 85.81 77 ARG A O 1
ATOM 600 N N . GLN A 1 78 ? -11.496 6.345 40.412 1.00 84.81 78 GLN A N 1
ATOM 601 C CA . GLN A 1 78 ? -11.505 5.237 41.371 1.00 84.81 78 GLN A CA 1
ATOM 602 C C . GLN A 1 78 ? -10.810 3.982 40.836 1.00 84.81 78 GLN A C 1
ATOM 604 O O . GLN A 1 78 ? -10.240 3.226 41.617 1.00 84.81 78 GLN A O 1
ATOM 609 N N . LEU A 1 79 ? -10.842 3.764 39.521 1.00 84.56 79 LEU A N 1
ATOM 610 C CA . LEU A 1 79 ? -10.361 2.535 38.889 1.00 84.56 79 LEU A CA 1
ATOM 611 C C . LEU A 1 79 ? -8.928 2.619 38.362 1.00 84.56 79 LEU A C 1
ATOM 613 O O . LEU A 1 79 ? -8.287 1.579 38.207 1.00 84.56 79 LEU A O 1
ATOM 617 N N . VAL A 1 80 ? -8.433 3.825 38.079 1.00 83.50 80 VAL A N 1
ATOM 618 C CA . VAL A 1 80 ? -7.075 4.056 37.577 1.00 83.50 80 VAL A CA 1
ATOM 619 C C . VAL A 1 80 ? -6.117 4.295 38.742 1.00 83.50 80 VAL A C 1
ATOM 621 O O . VAL A 1 80 ? -6.377 5.108 39.630 1.00 83.50 80 VAL A O 1
ATOM 624 N N . VAL A 1 81 ? -4.986 3.592 38.709 1.00 82.31 81 VAL A N 1
ATOM 625 C CA . VAL A 1 81 ? -3.831 3.805 39.590 1.00 82.31 81 VAL A CA 1
ATOM 626 C C . VAL A 1 81 ? -2.683 4.272 38.701 1.00 82.31 81 VAL A C 1
ATOM 628 O O . VAL A 1 81 ? -2.281 3.538 37.800 1.00 82.31 81 VAL A O 1
ATOM 631 N N . MET A 1 82 ? -2.210 5.504 38.906 1.00 73.56 82 MET A N 1
ATOM 632 C CA . MET A 1 82 ? -1.230 6.149 38.015 1.00 73.56 82 MET A CA 1
ATOM 633 C C . MET A 1 82 ? 0.166 5.531 38.139 1.00 73.56 82 MET A C 1
ATOM 635 O O . MET A 1 82 ? 0.823 5.304 37.128 1.00 73.56 82 MET A O 1
ATOM 639 N N . ASP A 1 83 ? 0.599 5.231 39.365 1.00 76.75 83 ASP A N 1
ATOM 640 C CA . ASP A 1 83 ? 1.863 4.548 39.634 1.00 76.75 83 ASP A CA 1
ATOM 641 C C . ASP A 1 83 ? 1.682 3.547 40.780 1.00 76.75 83 ASP A C 1
ATOM 643 O O . ASP A 1 83 ? 1.492 3.918 41.936 1.00 76.75 83 ASP A O 1
ATOM 647 N N . LYS A 1 84 ? 1.747 2.253 40.454 1.00 74.62 84 LYS A N 1
ATOM 648 C CA . LYS A 1 84 ? 1.579 1.171 41.434 1.00 74.62 84 LYS A CA 1
ATOM 649 C C . LYS A 1 84 ? 2.728 1.098 42.445 1.00 74.62 84 LYS A C 1
ATOM 651 O O . LYS A 1 84 ? 2.549 0.475 43.486 1.00 74.62 84 LYS A O 1
ATOM 656 N N . ALA A 1 85 ? 3.889 1.689 42.144 1.00 72.38 85 ALA A N 1
ATOM 657 C CA . ALA A 1 85 ? 5.054 1.671 43.027 1.00 72.38 85 ALA A CA 1
ATOM 658 C C . ALA A 1 85 ? 4.998 2.760 44.110 1.00 72.38 85 ALA A C 1
ATOM 660 O O . ALA A 1 85 ? 5.524 2.554 45.201 1.00 72.38 85 ALA A O 1
ATOM 661 N N . THR A 1 86 ? 4.355 3.898 43.832 1.00 73.62 86 THR A N 1
ATOM 662 C CA . THR A 1 86 ? 4.192 4.999 44.799 1.00 73.62 86 THR A CA 1
ATOM 663 C C . THR A 1 86 ? 2.795 5.071 45.416 1.00 73.62 86 THR A C 1
ATOM 665 O O . THR A 1 86 ? 2.667 5.542 46.545 1.00 73.62 86 THR A O 1
ATOM 668 N N . ASP A 1 87 ? 1.753 4.575 44.740 1.00 77.94 87 ASP A N 1
ATOM 669 C CA . ASP A 1 87 ? 0.362 4.639 45.206 1.00 77.94 87 ASP A CA 1
ATOM 670 C C . ASP A 1 87 ? -0.157 3.279 45.698 1.00 77.94 87 ASP A C 1
ATOM 672 O O . ASP A 1 87 ? -1.018 2.629 45.094 1.00 77.94 87 ASP A O 1
ATOM 676 N N . GLN A 1 88 ? 0.373 2.843 46.842 1.00 77.44 88 GLN A N 1
ATOM 677 C CA . GLN A 1 88 ? -0.031 1.590 47.482 1.00 77.44 88 GLN A CA 1
ATOM 678 C C . GLN A 1 88 ? -1.508 1.611 47.923 1.00 77.44 88 GLN A C 1
ATOM 680 O O . GLN A 1 88 ? -2.199 0.595 47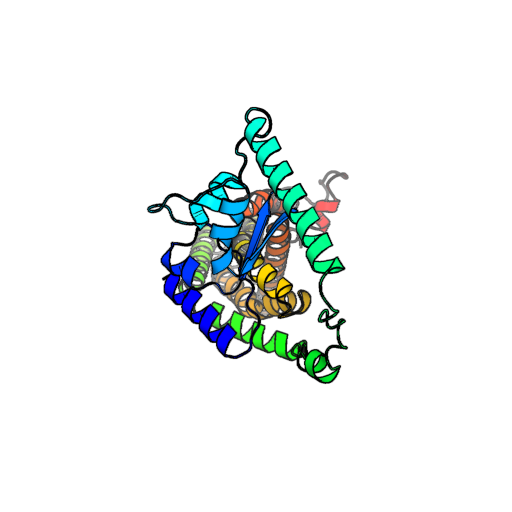.838 1.00 77.44 88 GLN A O 1
ATOM 685 N N . ALA A 1 89 ? -2.029 2.788 48.288 1.00 79.69 89 ALA A N 1
ATOM 686 C CA . ALA A 1 89 ? -3.439 2.983 48.623 1.00 79.69 89 ALA A CA 1
ATOM 687 C C . ALA A 1 89 ? -4.360 2.799 47.401 1.00 79.69 89 ALA A C 1
ATOM 689 O O . ALA A 1 89 ? -5.427 2.187 47.508 1.00 79.69 89 ALA A O 1
ATOM 690 N N . GLY A 1 90 ? -3.942 3.284 46.228 1.00 80.12 90 GLY A N 1
ATOM 691 C CA . GLY A 1 90 ? -4.641 3.078 44.964 1.00 80.12 90 GLY A CA 1
ATOM 692 C C . GLY A 1 90 ? -4.743 1.601 44.592 1.00 80.12 90 GLY A C 1
ATOM 693 O O . GLY A 1 90 ? -5.825 1.142 44.224 1.00 80.12 90 GLY A O 1
ATOM 694 N N . VAL A 1 91 ? -3.655 0.839 44.753 1.00 82.94 91 VAL A N 1
ATOM 695 C CA . VAL A 1 91 ? -3.638 -0.612 44.490 1.00 82.94 91 VAL A CA 1
ATOM 696 C C . VAL A 1 91 ? -4.609 -1.354 45.413 1.00 82.94 91 VAL A C 1
ATOM 698 O O . VAL A 1 91 ? -5.436 -2.132 44.936 1.00 82.94 91 VAL A O 1
ATOM 701 N N . GLU A 1 92 ? -4.572 -1.079 46.718 1.00 83.56 92 GLU A N 1
ATOM 702 C CA . GLU A 1 92 ? -5.468 -1.714 47.693 1.00 83.56 92 GLU A CA 1
ATOM 703 C C . GLU A 1 92 ? -6.948 -1.409 47.428 1.00 83.56 92 GLU A C 1
ATOM 705 O O . GLU A 1 92 ? -7.806 -2.288 47.566 1.00 83.56 92 GLU A O 1
ATOM 710 N N . ARG A 1 93 ? -7.263 -0.174 47.019 1.00 85.00 93 ARG A N 1
ATOM 711 C CA . ARG A 1 93 ? -8.618 0.228 46.622 1.00 85.00 93 ARG A CA 1
ATOM 712 C C . ARG A 1 93 ? -9.101 -0.585 45.424 1.00 85.00 93 ARG A C 1
ATOM 714 O O . ARG A 1 93 ? -10.199 -1.140 45.464 1.00 85.00 93 ARG A O 1
ATOM 721 N N . THR A 1 94 ? -8.293 -0.675 44.374 1.00 85.38 94 THR A N 1
ATOM 722 C CA . THR A 1 94 ? -8.675 -1.378 43.148 1.00 85.38 94 THR A CA 1
ATOM 723 C C . THR A 1 94 ? -8.831 -2.882 43.390 1.00 85.38 94 THR A C 1
ATOM 725 O O . THR A 1 94 ? -9.804 -3.479 42.930 1.00 85.38 94 THR A O 1
ATOM 728 N N . GLU A 1 95 ? -7.947 -3.494 44.182 1.00 85.62 95 GLU A N 1
ATOM 729 C CA . GLU A 1 95 ? -8.075 -4.899 44.594 1.00 85.62 95 GLU A CA 1
ATOM 730 C C . GLU A 1 95 ? -9.335 -5.151 45.430 1.00 85.62 95 GLU A C 1
ATOM 732 O O . GLU A 1 95 ? -10.050 -6.133 45.214 1.00 85.62 95 GLU A O 1
ATOM 737 N N . ARG A 1 96 ? -9.685 -4.230 46.336 1.00 86.31 96 ARG A N 1
ATOM 738 C CA . ARG A 1 96 ? -10.931 -4.316 47.107 1.00 86.31 96 ARG A CA 1
ATOM 739 C C . ARG A 1 96 ? -12.159 -4.307 46.199 1.00 86.31 96 ARG A C 1
ATOM 741 O O . ARG A 1 96 ? -13.043 -5.143 46.393 1.00 86.31 96 ARG A O 1
ATOM 748 N N . LEU A 1 97 ? -12.192 -3.417 45.206 1.00 85.69 97 LEU A N 1
ATOM 749 C CA . LEU A 1 97 ? -13.283 -3.335 44.230 1.00 85.69 97 LEU A CA 1
ATOM 750 C C . LEU A 1 97 ? -13.409 -4.637 43.423 1.00 85.69 97 LEU A C 1
ATOM 752 O O . LEU A 1 97 ? -14.505 -5.193 43.340 1.00 85.69 97 LEU A O 1
ATOM 756 N N . LYS A 1 98 ? -12.293 -5.184 42.918 1.00 87.56 98 LYS A N 1
ATOM 757 C CA . LYS A 1 98 ? -12.267 -6.479 42.207 1.00 87.56 98 LYS A CA 1
ATOM 758 C C . LYS A 1 98 ? -12.811 -7.618 43.077 1.00 87.56 98 LYS A C 1
ATOM 760 O O . LYS A 1 98 ? -13.659 -8.397 42.642 1.00 87.56 98 LYS A O 1
ATOM 765 N N . LEU A 1 99 ? -12.354 -7.716 44.328 1.00 86.00 99 LEU A N 1
ATOM 766 C CA . LEU A 1 99 ? -12.767 -8.774 45.256 1.00 86.00 99 LEU A CA 1
ATOM 767 C C . LEU A 1 99 ? -14.245 -8.668 45.643 1.00 86.00 99 LEU A C 1
ATOM 769 O O . LEU A 1 99 ? -14.939 -9.684 45.720 1.00 86.00 99 LEU A O 1
ATOM 773 N N . GLN A 1 100 ? -14.737 -7.455 45.897 1.00 84.19 100 GLN A N 1
ATOM 774 C CA . GLN A 1 100 ? -16.145 -7.216 46.215 1.00 84.19 100 GLN A CA 1
ATOM 775 C C . GLN A 1 100 ? -17.050 -7.538 45.026 1.00 84.19 100 GLN A C 1
ATOM 777 O O . GLN A 1 100 ? -18.097 -8.163 45.220 1.00 84.19 100 GLN A O 1
ATOM 782 N N . TRP A 1 101 ? -16.624 -7.190 43.808 1.00 84.62 101 TRP A N 1
ATOM 783 C CA . TRP A 1 101 ? -17.343 -7.561 42.595 1.00 84.62 101 TRP A CA 1
ATOM 784 C C . TRP A 1 101 ? -17.403 -9.078 42.418 1.00 84.62 101 TRP A C 1
ATOM 786 O O . TRP A 1 101 ? -18.492 -9.633 42.303 1.00 84.62 101 TRP A O 1
ATOM 796 N N . LYS A 1 102 ? -16.264 -9.773 42.525 1.00 83.62 102 LYS A N 1
ATOM 797 C CA . LYS A 1 102 ? -16.194 -11.239 42.407 1.00 83.62 102 LYS A CA 1
ATOM 798 C C . LYS A 1 102 ? -17.096 -11.955 43.420 1.00 83.62 102 LYS A C 1
ATOM 800 O O . LYS A 1 102 ? -17.764 -12.929 43.084 1.00 83.62 102 LYS A O 1
ATOM 805 N N . LYS A 1 103 ? -17.170 -11.460 44.663 1.00 82.25 103 LYS A N 1
ATOM 806 C CA . LYS A 1 103 ? -18.106 -11.985 45.676 1.00 82.25 103 LYS A CA 1
ATOM 807 C C . LYS A 1 103 ? -19.566 -11.796 45.257 1.00 82.25 103 LYS A C 1
ATOM 809 O O . LYS A 1 103 ? -20.355 -12.727 45.391 1.00 82.25 103 LYS A O 1
ATOM 814 N N . ARG A 1 104 ? -19.930 -10.616 44.744 1.00 75.69 104 ARG A N 1
ATOM 815 C CA . ARG A 1 104 ? -21.292 -10.330 44.263 1.00 75.69 104 ARG A CA 1
ATOM 816 C C . ARG A 1 104 ? -21.650 -11.150 43.026 1.00 75.69 104 ARG A C 1
ATOM 818 O O . ARG A 1 104 ? -22.758 -11.661 42.963 1.00 75.69 104 ARG A O 1
ATOM 825 N N . GLU A 1 105 ? -20.722 -11.338 42.096 1.00 71.38 105 GLU A N 1
ATOM 826 C CA . GLU A 1 105 ? -20.909 -12.174 40.906 1.00 71.38 105 GLU A CA 1
ATOM 827 C C . GLU A 1 105 ? -21.214 -13.630 41.280 1.00 71.38 105 GLU A C 1
ATOM 829 O O . GLU A 1 105 ? -22.167 -14.214 40.762 1.00 71.38 105 GLU A O 1
ATOM 834 N N . HIS A 1 106 ? -20.484 -14.191 42.250 1.00 60.78 106 HIS A N 1
ATOM 835 C CA . HIS A 1 106 ? -20.777 -15.521 42.784 1.00 60.78 106 HIS A CA 1
ATOM 836 C C . HIS A 1 106 ? -22.150 -15.598 43.470 1.00 60.78 106 HIS A C 1
ATOM 838 O O . HIS A 1 106 ? -22.841 -16.595 43.303 1.00 60.78 106 HIS A O 1
ATOM 844 N N . VAL A 1 107 ? -22.580 -14.562 44.200 1.00 61.19 107 VAL A N 1
ATOM 845 C CA . VAL A 1 107 ? -23.900 -14.532 44.865 1.00 61.19 107 VAL A CA 1
ATOM 846 C C . VAL A 1 107 ? -25.045 -14.367 43.862 1.00 61.19 107 VAL A C 1
ATOM 848 O O . VAL A 1 107 ? -26.061 -15.041 43.990 1.00 61.19 107 VAL A O 1
ATOM 851 N N . VAL A 1 108 ? -24.884 -13.531 42.835 1.00 59.69 108 VAL A N 1
ATOM 852 C CA . VAL A 1 108 ? -25.867 -13.376 41.748 1.00 59.69 108 VAL A CA 1
ATOM 853 C C . VAL A 1 108 ? -25.959 -14.657 40.912 1.00 59.69 108 VAL A C 1
ATOM 855 O O . VAL A 1 108 ? -27.052 -15.048 40.512 1.00 59.69 108 VAL A O 1
ATOM 858 N N . SER A 1 109 ? -24.838 -15.362 40.729 1.00 54.66 109 SER A N 1
ATOM 859 C CA . SER A 1 109 ? -24.796 -16.664 40.051 1.00 54.66 109 SER A CA 1
ATOM 860 C C . SER A 1 109 ? -25.326 -17.824 40.909 1.00 54.66 109 SER A C 1
ATOM 862 O O . SER A 1 109 ? -25.767 -18.823 40.352 1.00 54.66 109 SER A O 1
ATOM 864 N N . ALA A 1 110 ? -25.296 -17.715 42.246 1.00 47.56 110 ALA A N 1
ATOM 865 C CA . ALA A 1 110 ? -25.720 -18.771 43.177 1.00 47.56 110 ALA A CA 1
ATOM 866 C C . ALA A 1 110 ? -27.137 -18.586 43.760 1.00 47.56 110 ALA A C 1
ATOM 868 O O . ALA A 1 110 ? -27.762 -19.567 44.150 1.00 47.56 110 ALA A O 1
ATOM 869 N N . GLY A 1 111 ? -27.642 -17.350 43.849 1.00 42.31 111 GLY A N 1
ATOM 870 C CA . GLY A 1 111 ? -28.958 -17.010 44.414 1.00 42.31 111 GLY A CA 1
ATOM 871 C C . GLY A 1 111 ? -30.033 -16.676 43.375 1.00 42.31 111 GLY A C 1
ATOM 872 O O . GLY A 1 111 ? -31.200 -16.507 43.726 1.00 42.31 111 GLY A O 1
ATOM 873 N N . GLY A 1 112 ? -29.665 -16.576 42.097 1.00 40.81 112 GLY A N 1
ATOM 874 C CA . GLY A 1 112 ? -30.616 -16.435 41.005 1.00 40.81 112 GLY A CA 1
ATOM 875 C C . GLY A 1 112 ? -31.167 -17.796 40.595 1.00 40.81 112 GLY A C 1
ATOM 876 O O . GLY A 1 112 ? -30.422 -18.626 40.078 1.00 40.81 112 GLY A O 1
ATOM 877 N N . ASN A 1 113 ? -32.481 -17.995 40.755 1.00 37.75 113 ASN A N 1
ATOM 878 C CA . ASN A 1 113 ? -33.249 -18.914 39.910 1.00 37.75 113 ASN A CA 1
ATOM 879 C C . ASN A 1 113 ? -32.674 -18.864 38.494 1.00 37.75 113 ASN A C 1
ATOM 881 O O . ASN A 1 113 ? -32.535 -17.769 37.945 1.00 37.75 113 ASN A O 1
ATOM 885 N N . SER A 1 114 ? -32.359 -20.026 37.929 1.00 39.75 114 SER A N 1
ATOM 886 C CA . SER A 1 114 ? -31.831 -20.216 36.583 1.00 39.75 114 SER A CA 1
ATOM 887 C C . SER A 1 114 ? -32.759 -19.619 35.516 1.00 39.75 114 SER A C 1
ATOM 889 O O . SER A 1 114 ? -33.539 -20.293 34.857 1.00 39.75 114 SER A O 1
ATOM 891 N N . ARG A 1 115 ? -32.692 -18.297 35.379 1.00 36.91 115 ARG A N 1
ATOM 892 C CA . ARG A 1 115 ? -32.833 -17.537 34.143 1.00 36.91 115 ARG A CA 1
ATOM 893 C C . ARG A 1 115 ? -31.469 -17.027 33.681 1.00 36.91 115 ARG A C 1
ATOM 895 O O . ARG A 1 115 ? -31.400 -16.239 32.745 1.00 36.91 115 ARG A O 1
ATOM 902 N N . SER A 1 116 ? -30.389 -17.641 34.173 1.00 38.16 116 SER A N 1
ATOM 903 C CA . SER A 1 116 ? -29.578 -18.367 33.208 1.00 38.16 116 SER A CA 1
ATOM 904 C C . SER A 1 116 ? -30.530 -19.279 32.427 1.00 38.16 116 SER A C 1
ATOM 906 O O . SER A 1 116 ? -30.694 -20.464 32.703 1.00 38.16 116 SER A O 1
ATOM 908 N N . GLN A 1 117 ? -31.129 -18.699 31.377 1.00 38.06 117 GLN A N 1
ATOM 909 C CA . GLN A 1 117 ? -30.986 -19.347 30.096 1.00 38.06 117 GLN A CA 1
ATOM 910 C C . GLN A 1 117 ? -29.579 -19.942 30.158 1.00 38.06 117 GLN A C 1
ATOM 912 O O . GLN A 1 117 ? -28.580 -19.242 30.356 1.00 38.06 117 GLN A O 1
ATOM 917 N N . SER A 1 118 ? -29.504 -21.257 30.053 1.00 30.92 118 SER A N 1
ATOM 918 C CA . SER A 1 118 ? -28.377 -21.890 29.399 1.00 30.92 118 SER A CA 1
ATOM 919 C C . SER A 1 118 ? -27.967 -20.998 28.195 1.00 30.92 118 SER A C 1
ATOM 921 O O . SER A 1 118 ? -28.701 -20.093 27.785 1.00 30.92 118 SER A O 1
ATOM 923 N N . PRO A 1 119 ? -26.883 -21.237 27.468 1.00 40.44 119 PRO A N 1
ATOM 924 C CA . PRO A 1 119 ? -27.052 -21.042 26.036 1.00 40.44 119 PRO A CA 1
ATOM 925 C C . PRO A 1 119 ? -28.220 -21.974 25.641 1.00 40.44 119 PRO A C 1
ATOM 927 O O . PRO A 1 119 ? -27.997 -23.132 25.313 1.00 40.44 119 PRO A O 1
ATOM 930 N N . SER A 1 120 ? -29.482 -21.538 25.831 1.00 38.75 120 SER A N 1
ATOM 931 C CA . SER A 1 120 ? -30.667 -22.073 25.194 1.00 38.75 120 SER A CA 1
ATOM 932 C C . SER A 1 120 ? -30.229 -21.983 23.772 1.00 38.75 120 SER A C 1
ATOM 934 O O . SER A 1 120 ? -30.027 -20.852 23.320 1.00 38.75 120 SER A O 1
ATOM 936 N N . ALA A 1 121 ? -29.863 -23.155 23.237 1.00 43.66 121 ALA A N 1
ATOM 937 C CA . ALA A 1 121 ? -29.185 -23.323 21.973 1.00 43.66 121 ALA A CA 1
ATOM 938 C C . ALA A 1 121 ? -29.657 -22.178 21.109 1.00 43.66 121 ALA A C 1
ATOM 940 O O . ALA A 1 121 ? -30.865 -22.125 20.858 1.00 43.66 121 ALA A O 1
ATOM 941 N N . ILE A 1 122 ? -28.766 -21.200 20.845 1.00 47.97 122 ILE A N 1
ATOM 942 C CA . ILE A 1 122 ? -29.066 -20.137 19.885 1.00 47.97 122 ILE A CA 1
ATOM 943 C C . ILE A 1 122 ? -29.709 -20.923 18.772 1.00 47.97 122 ILE A C 1
ATOM 945 O O . ILE A 1 122 ? -29.077 -21.889 18.319 1.00 47.97 122 ILE A O 1
ATOM 949 N N . SER A 1 123 ? -30.998 -20.672 18.519 1.00 45.53 123 SER A N 1
ATOM 950 C CA . SER A 1 123 ? -31.738 -21.506 17.585 1.00 45.53 123 SER A CA 1
ATOM 951 C C . SER A 1 123 ? -30.819 -21.597 16.377 1.00 45.53 123 SER A C 1
ATOM 953 O O . SER A 1 123 ? -30.274 -20.574 15.952 1.00 45.53 123 SER A O 1
ATOM 955 N N . ASN A 1 124 ? -30.457 -22.809 15.940 1.00 51.81 124 ASN A N 1
ATOM 956 C CA . ASN A 1 124 ? -29.434 -22.932 14.896 1.00 51.81 124 ASN A CA 1
ATOM 957 C C . ASN A 1 124 ? -29.817 -22.073 13.671 1.00 51.81 124 ASN A C 1
ATOM 959 O O . ASN A 1 124 ? -28.939 -21.697 12.913 1.00 51.81 124 ASN A O 1
ATOM 963 N N . GLU A 1 125 ? -31.096 -21.695 13.549 1.00 51.19 125 GLU A N 1
ATOM 964 C CA . GLU A 1 125 ? -31.676 -20.674 12.673 1.00 51.19 125 GLU A CA 1
ATOM 965 C C . GLU A 1 125 ? -31.188 -19.221 12.916 1.00 51.19 125 GLU A C 1
ATOM 967 O O . GLU A 1 125 ? -30.781 -18.574 11.956 1.00 51.19 125 GLU A O 1
ATOM 972 N N . GLU A 1 126 ? -31.150 -18.688 14.146 1.00 52.38 126 GLU A N 1
ATOM 973 C CA . GLU A 1 126 ? -30.630 -17.333 14.445 1.00 52.38 126 GLU A CA 1
ATOM 974 C C . GLU A 1 126 ? -29.097 -17.247 14.366 1.00 52.38 126 GLU A C 1
ATOM 976 O O . GLU A 1 126 ? -28.552 -16.221 13.955 1.00 52.38 126 GLU A O 1
ATOM 981 N N . ALA A 1 127 ? -28.384 -18.327 14.708 1.00 50.03 127 ALA A N 1
ATOM 982 C CA . ALA A 1 127 ? -26.938 -18.420 14.484 1.00 50.03 127 ALA A CA 1
ATOM 983 C C . ALA A 1 127 ? -26.602 -18.593 12.990 1.00 50.03 127 ALA A C 1
ATOM 985 O O . ALA A 1 127 ? -25.599 -18.051 12.525 1.00 50.03 127 ALA A O 1
ATOM 986 N N . ALA A 1 128 ? -27.445 -19.307 12.231 1.00 48.34 128 ALA A N 1
ATOM 987 C CA . ALA A 1 128 ? -27.320 -19.447 10.779 1.00 48.34 128 ALA A CA 1
ATOM 988 C C . ALA A 1 128 ? -27.690 -18.168 10.015 1.00 48.34 128 ALA A C 1
ATOM 990 O O . ALA A 1 128 ? -27.209 -17.981 8.902 1.00 48.34 128 ALA A O 1
ATOM 991 N N . ALA A 1 129 ? -28.480 -17.261 10.604 1.00 51.16 129 ALA A N 1
ATOM 992 C CA . ALA A 1 129 ? -28.802 -15.970 9.994 1.00 51.16 129 ALA A CA 1
ATOM 993 C C . ALA A 1 129 ? -27.572 -15.058 9.828 1.00 51.16 129 ALA A C 1
ATOM 995 O O . ALA A 1 129 ? -27.576 -14.162 8.983 1.00 51.16 129 ALA A O 1
ATOM 996 N N . TYR A 1 130 ? -26.490 -15.306 10.576 1.00 51.94 130 TYR A N 1
ATOM 997 C CA . TYR A 1 130 ? -25.182 -14.719 10.294 1.00 51.94 130 TYR A CA 1
ATOM 998 C C . TYR A 1 130 ? -24.441 -15.569 9.251 1.00 51.94 130 TYR A C 1
ATOM 1000 O O . TYR A 1 130 ? -23.341 -16.076 9.487 1.00 51.94 130 TYR A O 1
ATOM 1008 N N . GLU A 1 131 ? -25.046 -15.740 8.070 1.00 52.53 131 GLU A N 1
ATOM 1009 C CA . GLU A 1 131 ? -24.319 -16.238 6.909 1.00 52.53 131 GLU A CA 1
ATOM 1010 C C . GLU A 1 131 ? -23.165 -15.269 6.654 1.00 52.53 131 GLU A C 1
ATOM 1012 O O . GLU A 1 131 ? -23.338 -14.137 6.197 1.00 52.53 131 GLU A O 1
ATOM 1017 N N . THR A 1 132 ? -21.946 -15.715 6.950 1.00 57.03 132 THR A N 1
ATOM 1018 C CA . THR A 1 132 ? -20.726 -15.051 6.493 1.00 57.03 132 THR A CA 1
ATOM 1019 C C . THR A 1 132 ? -20.595 -15.288 4.990 1.00 57.03 132 THR A C 1
ATOM 1021 O O . THR A 1 132 ? -19.695 -15.982 4.523 1.00 57.03 132 THR A O 1
ATOM 1024 N N . SER A 1 133 ? -21.522 -14.716 4.218 1.00 61.41 133 SER A N 1
ATOM 1025 C CA . SER A 1 133 ? -21.500 -14.671 2.762 1.00 61.41 133 SER A CA 1
ATOM 1026 C C . SER A 1 133 ? -20.325 -13.796 2.333 1.00 61.41 133 SER A C 1
ATOM 1028 O O . SER A 1 133 ? -20.458 -12.625 1.971 1.00 61.41 133 SER A O 1
ATOM 1030 N N . ARG A 1 134 ? -19.122 -14.360 2.413 1.00 68.62 134 ARG A N 1
ATOM 1031 C CA . ARG A 1 134 ? -17.953 -13.800 1.755 1.00 68.62 134 ARG A CA 1
ATOM 1032 C C . ARG A 1 134 ? -18.187 -13.944 0.259 1.00 68.62 134 ARG A C 1
ATOM 1034 O O . ARG A 1 134 ? -18.432 -15.045 -0.225 1.00 68.62 134 ARG A O 1
ATOM 1041 N N . LEU A 1 135 ? -18.067 -12.832 -0.458 1.00 78.75 135 LEU A N 1
ATOM 1042 C CA . LEU A 1 135 ? -18.034 -12.818 -1.919 1.00 78.75 135 LEU A CA 1
ATOM 1043 C C . LEU A 1 135 ? -17.021 -13.844 -2.444 1.00 78.75 135 LEU A C 1
ATOM 1045 O O . LEU A 1 135 ? -15.993 -14.094 -1.800 1.00 78.75 135 LEU A O 1
ATOM 1049 N N . GLY A 1 136 ? -17.276 -14.401 -3.629 1.00 86.50 136 GLY A N 1
ATOM 1050 C CA . GLY A 1 136 ? -16.308 -15.251 -4.313 1.00 86.50 136 GLY A CA 1
ATOM 1051 C C . GLY A 1 136 ? -14.989 -14.509 -4.540 1.00 86.50 136 GLY A C 1
ATOM 1052 O O . GLY A 1 136 ? -14.952 -13.283 -4.630 1.00 86.50 136 GLY A O 1
ATOM 1053 N N . VAL A 1 137 ? -13.874 -15.239 -4.642 1.00 87.44 137 VAL A N 1
ATOM 1054 C CA . VAL A 1 137 ? -12.547 -14.621 -4.851 1.00 87.44 137 VAL A CA 1
ATOM 1055 C C . VAL A 1 137 ? -12.524 -13.771 -6.127 1.00 87.44 137 VAL A C 1
ATOM 1057 O O . VAL A 1 137 ? -11.909 -12.711 -6.140 1.00 87.44 137 VAL A O 1
ATOM 1060 N N . PHE A 1 138 ? -13.240 -14.194 -7.171 1.00 89.56 138 PHE A N 1
ATOM 1061 C CA . PHE A 1 138 ? -13.358 -13.438 -8.415 1.00 89.56 138 PHE A CA 1
ATOM 1062 C C . PHE A 1 138 ? -14.123 -12.119 -8.233 1.00 89.56 138 PHE A C 1
ATOM 1064 O O . PHE A 1 138 ? -13.661 -11.074 -8.687 1.00 89.56 138 PHE A O 1
ATOM 1071 N N . ASP A 1 139 ? -15.238 -12.136 -7.500 1.00 89.62 139 ASP A N 1
ATOM 1072 C CA . ASP A 1 139 ? -16.019 -10.925 -7.227 1.00 89.62 139 ASP A CA 1
ATOM 1073 C C . ASP A 1 139 ? -15.239 -9.947 -6.342 1.00 89.62 139 ASP A C 1
ATOM 1075 O O . ASP A 1 139 ? -15.229 -8.742 -6.600 1.00 89.62 139 ASP A O 1
ATOM 1079 N N . GLN A 1 140 ? -14.508 -10.467 -5.345 1.00 91.44 140 GLN A N 1
ATOM 1080 C CA . GLN A 1 140 ? -13.561 -9.675 -4.553 1.00 91.44 140 GLN A CA 1
ATOM 1081 C C . GLN A 1 140 ? -12.538 -8.999 -5.469 1.00 91.44 140 GLN A C 1
ATOM 1083 O O . GLN A 1 140 ? -12.309 -7.795 -5.357 1.00 91.44 140 GLN A O 1
ATOM 1088 N N . MET A 1 141 ? -11.950 -9.755 -6.403 1.00 92.12 141 MET A N 1
ATOM 1089 C CA . MET A 1 141 ? -10.970 -9.215 -7.338 1.00 92.12 141 MET A CA 1
ATOM 1090 C C . MET A 1 141 ? -11.570 -8.132 -8.238 1.00 92.12 141 MET A C 1
ATOM 1092 O O . MET A 1 141 ? -10.966 -7.075 -8.388 1.00 92.12 141 MET A O 1
ATOM 1096 N N . LEU A 1 142 ? -12.773 -8.335 -8.780 1.00 92.69 142 LEU A N 1
ATOM 1097 C CA . LEU A 1 142 ? -13.446 -7.357 -9.638 1.00 92.69 142 LEU A CA 1
ATOM 1098 C C . LEU A 1 142 ? -13.728 -6.038 -8.903 1.00 92.69 142 LEU A C 1
ATOM 1100 O O . LEU A 1 142 ? -13.450 -4.956 -9.431 1.00 92.69 142 LEU A O 1
ATOM 1104 N N . VAL A 1 143 ? -14.248 -6.116 -7.674 1.00 92.19 143 VAL A N 1
ATOM 1105 C CA . VAL A 1 143 ? -14.530 -4.937 -6.842 1.00 92.19 143 VAL A CA 1
ATOM 1106 C C . VAL A 1 143 ? -13.241 -4.183 -6.519 1.00 92.19 143 VAL A C 1
ATOM 1108 O O . VAL A 1 143 ? -13.189 -2.958 -6.663 1.00 92.19 143 VAL A O 1
ATOM 1111 N N . LEU A 1 144 ? -12.187 -4.904 -6.132 1.00 92.94 144 LEU A N 1
ATOM 1112 C CA . LEU A 1 144 ? -10.886 -4.314 -5.825 1.00 92.94 144 LEU A CA 1
ATOM 1113 C C . LEU A 1 144 ? -10.246 -3.674 -7.067 1.00 92.94 144 LEU A C 1
ATOM 1115 O O . LEU A 1 144 ? -9.709 -2.572 -6.961 1.00 92.94 144 LEU A O 1
ATOM 1119 N N . THR A 1 145 ? -10.359 -4.300 -8.243 1.00 92.31 145 THR A N 1
ATOM 1120 C CA . THR A 1 145 ? -9.819 -3.759 -9.500 1.00 92.31 145 THR A CA 1
ATOM 1121 C C . THR A 1 145 ? -10.540 -2.473 -9.864 1.00 92.31 145 THR A C 1
ATOM 1123 O O . THR A 1 145 ? -9.902 -1.459 -10.141 1.00 92.31 145 THR A O 1
ATOM 1126 N N . ARG A 1 146 ? -11.877 -2.461 -9.782 1.00 93.38 146 ARG A N 1
ATOM 1127 C CA . ARG A 1 146 ? -12.671 -1.251 -10.023 1.00 93.38 146 ARG A CA 1
ATOM 1128 C C . ARG A 1 146 ? -12.282 -0.131 -9.059 1.00 93.38 146 ARG A C 1
ATOM 1130 O O . ARG A 1 146 ? -12.100 1.004 -9.494 1.00 93.38 146 ARG A O 1
ATOM 1137 N N . ARG A 1 147 ? -12.132 -0.438 -7.766 1.00 93.12 147 ARG A N 1
ATOM 1138 C CA . ARG A 1 147 ? -11.700 0.528 -6.745 1.00 93.12 147 ARG A CA 1
ATOM 1139 C C . ARG A 1 147 ? -10.330 1.115 -7.080 1.00 93.12 147 ARG A C 1
ATOM 1141 O O . ARG A 1 147 ? -10.177 2.335 -7.082 1.00 93.12 147 ARG A O 1
ATOM 1148 N N . ASN A 1 148 ? -9.354 0.260 -7.372 1.00 90.94 148 ASN A N 1
ATOM 1149 C CA . ASN A 1 148 ? -7.987 0.679 -7.666 1.00 90.94 148 ASN A CA 1
ATOM 1150 C C . ASN A 1 148 ? -7.920 1.504 -8.955 1.00 90.94 148 ASN A C 1
ATOM 1152 O O . ASN A 1 148 ? -7.290 2.557 -8.969 1.00 90.94 148 ASN A O 1
ATOM 1156 N N . PHE A 1 149 ? -8.636 1.098 -10.003 1.00 88.88 149 PHE A N 1
ATOM 1157 C CA . PHE A 1 149 ? -8.699 1.855 -11.251 1.00 88.88 149 PHE A CA 1
ATOM 1158 C C . PHE A 1 149 ? -9.322 3.243 -11.053 1.00 88.88 149 PHE A C 1
ATOM 1160 O O . PHE A 1 149 ? -8.777 4.243 -11.515 1.00 88.88 149 PHE A O 1
ATOM 1167 N N . VAL A 1 150 ? -10.426 3.337 -10.299 1.00 90.44 150 VAL A N 1
ATOM 1168 C CA . VAL A 1 150 ? -11.042 4.629 -9.953 1.00 90.44 150 VAL A CA 1
ATOM 1169 C C . VAL A 1 150 ? -10.074 5.509 -9.165 1.00 90.44 150 VAL A C 1
ATOM 1171 O O . VAL A 1 150 ? -10.032 6.712 -9.410 1.00 90.44 150 VAL A O 1
ATOM 1174 N N . ARG A 1 151 ? -9.286 4.935 -8.249 1.00 88.00 151 ARG A N 1
ATOM 1175 C CA . ARG A 1 151 ? -8.260 5.676 -7.504 1.00 88.00 151 ARG A CA 1
ATOM 1176 C C . ARG A 1 151 ? -7.181 6.234 -8.430 1.00 88.00 151 ARG A C 1
ATOM 1178 O O . ARG A 1 151 ? -6.873 7.411 -8.311 1.00 88.00 151 ARG A O 1
ATOM 1185 N N . ILE A 1 152 ? -6.668 5.430 -9.362 1.00 84.56 152 I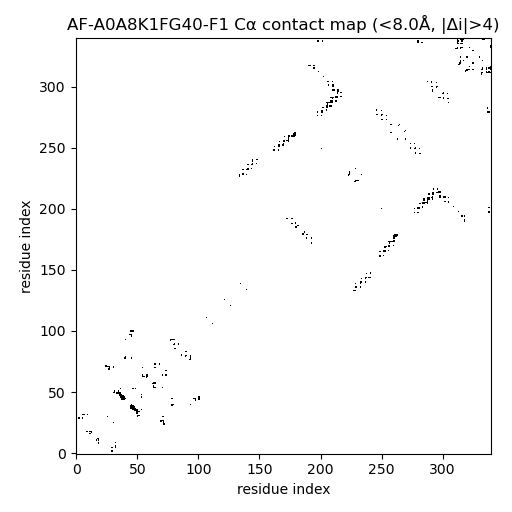LE A N 1
ATOM 1186 C CA . ILE A 1 152 ? -5.649 5.864 -10.332 1.00 84.56 152 ILE A CA 1
ATOM 1187 C C . ILE A 1 152 ? -6.187 7.008 -11.201 1.00 84.56 152 ILE A C 1
ATOM 1189 O O . ILE A 1 152 ? -5.539 8.038 -11.340 1.00 84.56 152 ILE A O 1
ATOM 1193 N N . VAL A 1 153 ? -7.402 6.867 -11.740 1.00 86.75 153 VAL A N 1
ATOM 1194 C CA . VAL A 1 153 ? -8.013 7.890 -12.608 1.00 86.75 153 VAL A CA 1
ATOM 1195 C C . VAL A 1 153 ? -8.331 9.184 -11.848 1.00 86.75 153 VAL A C 1
ATOM 1197 O O . VAL A 1 153 ? -8.298 10.266 -12.429 1.00 86.75 153 VAL A O 1
ATOM 1200 N N . ARG A 1 154 ? -8.651 9.092 -10.551 1.00 90.75 154 ARG A N 1
ATOM 1201 C CA . ARG A 1 154 ? -8.997 10.249 -9.709 1.00 90.75 154 ARG A CA 1
ATOM 1202 C C . ARG A 1 154 ? -7.801 10.927 -9.044 1.00 90.75 154 ARG A C 1
ATOM 1204 O O . ARG A 1 154 ? -8.017 11.936 -8.377 1.00 90.75 154 ARG A O 1
ATOM 1211 N N . ASP A 1 155 ? -6.583 10.435 -9.249 1.00 86.38 155 ASP A N 1
ATOM 1212 C CA . ASP A 1 155 ? -5.351 11.091 -8.798 1.00 86.38 155 ASP A CA 1
ATOM 1213 C C . ASP A 1 155 ? -4.522 11.613 -9.991 1.00 86.38 155 ASP A C 1
ATOM 1215 O O . ASP A 1 155 ? -3.439 11.102 -10.301 1.00 86.38 155 ASP A O 1
ATOM 1219 N N . PRO A 1 156 ? -5.027 12.634 -10.716 1.00 86.81 156 PRO A N 1
ATOM 1220 C CA . PRO A 1 156 ? -4.330 13.174 -11.877 1.00 86.81 156 PRO A CA 1
ATOM 1221 C C . PRO A 1 156 ? -3.043 13.905 -11.487 1.00 86.81 156 PRO A C 1
ATOM 1223 O O . PRO A 1 156 ? -2.139 13.998 -12.310 1.00 86.81 156 PRO A O 1
ATOM 1226 N N . ILE A 1 157 ? -2.939 14.410 -10.253 1.00 89.50 157 ILE A N 1
ATOM 1227 C CA . ILE A 1 157 ? -1.781 15.182 -9.792 1.00 89.50 157 ILE A CA 1
ATOM 1228 C C . ILE A 1 157 ? -0.560 14.271 -9.696 1.00 89.50 157 ILE A C 1
ATOM 1230 O O . ILE A 1 157 ? 0.483 14.602 -10.260 1.00 89.50 157 ILE A O 1
ATOM 1234 N N . ALA A 1 158 ? -0.687 13.109 -9.045 1.00 85.19 158 ALA A N 1
ATOM 1235 C CA . ALA A 1 158 ? 0.413 12.153 -8.955 1.00 85.19 158 ALA A CA 1
ATOM 1236 C C . ALA A 1 158 ? 0.850 11.666 -10.345 1.00 85.19 158 ALA A C 1
ATOM 1238 O O . ALA A 1 158 ? 2.044 11.615 -10.646 1.00 85.19 158 ALA A O 1
ATOM 1239 N N . PHE A 1 159 ? -0.114 11.368 -11.221 1.00 88.06 159 PHE A N 1
ATOM 1240 C CA . PHE A 1 159 ? 0.168 10.957 -12.595 1.00 88.06 159 PHE A CA 1
ATOM 1241 C C . PHE A 1 159 ? 0.916 12.043 -13.384 1.00 88.06 159 PHE A C 1
ATOM 1243 O O . PHE A 1 159 ? 1.946 11.762 -13.996 1.00 88.06 159 PHE A O 1
ATOM 1250 N N . GLN A 1 160 ? 0.426 13.287 -13.352 1.00 91.19 160 GLN A N 1
ATOM 1251 C CA . GLN A 1 160 ? 1.029 14.417 -14.062 1.00 91.19 160 GLN A CA 1
ATOM 1252 C C . GLN A 1 160 ? 2.426 14.745 -13.534 1.00 91.19 160 GLN A C 1
ATOM 1254 O O . GLN A 1 160 ? 3.334 14.965 -14.332 1.00 91.19 160 GLN A O 1
ATOM 1259 N N . ALA A 1 161 ? 2.620 14.735 -12.213 1.00 90.38 161 ALA A N 1
ATOM 1260 C CA . ALA A 1 161 ? 3.919 14.991 -11.600 1.00 90.38 161 ALA A CA 1
ATOM 1261 C C . ALA A 1 161 ? 4.958 13.931 -12.002 1.00 90.38 161 ALA A C 1
ATOM 1263 O O . ALA A 1 161 ? 6.088 14.279 -12.359 1.00 90.38 161 ALA A O 1
ATOM 1264 N N . ASN A 1 162 ? 4.567 12.652 -12.012 1.00 89.00 162 ASN A N 1
ATOM 1265 C CA . ASN A 1 162 ? 5.435 11.559 -12.451 1.00 89.00 162 ASN A CA 1
ATOM 1266 C C . ASN A 1 162 ? 5.773 11.680 -13.941 1.00 89.00 162 ASN A C 1
ATOM 1268 O O . ASN A 1 162 ? 6.947 11.654 -14.296 1.00 89.00 162 ASN A O 1
ATOM 1272 N N . ALA A 1 163 ? 4.776 11.896 -14.804 1.00 92.56 163 ALA A N 1
ATOM 1273 C CA . ALA A 1 163 ? 4.993 12.048 -16.242 1.00 92.56 163 ALA A CA 1
ATOM 1274 C C . ALA A 1 163 ? 5.891 13.254 -16.573 1.00 92.56 163 ALA A C 1
ATOM 1276 O O . ALA A 1 163 ? 6.798 13.137 -17.396 1.00 92.56 163 ALA A O 1
ATOM 1277 N N . PHE A 1 164 ? 5.678 14.394 -15.906 1.00 95.12 164 PHE A N 1
ATOM 1278 C CA . PHE A 1 164 ? 6.516 15.583 -16.066 1.00 95.12 164 PHE A CA 1
ATOM 1279 C C . PHE A 1 164 ? 7.960 15.315 -15.638 1.00 95.12 164 PHE A C 1
ATOM 1281 O O . PHE A 1 164 ? 8.883 15.610 -16.394 1.00 95.12 164 PHE A O 1
ATOM 1288 N N . THR A 1 165 ? 8.160 14.720 -14.460 1.00 93.00 165 THR A N 1
ATOM 1289 C CA . THR A 1 165 ? 9.501 14.403 -13.945 1.00 93.00 165 THR A CA 1
ATOM 1290 C C . THR A 1 165 ? 10.220 13.418 -14.868 1.00 93.00 165 THR A C 1
ATOM 1292 O O . THR A 1 165 ? 11.376 13.643 -15.221 1.00 93.00 165 THR A O 1
ATOM 1295 N N . SER A 1 166 ? 9.533 12.368 -15.331 1.00 93.75 166 SER A N 1
ATOM 1296 C CA . SER A 1 166 ? 10.085 11.403 -16.286 1.00 93.75 166 SER A CA 1
ATOM 1297 C C . SER A 1 166 ? 10.477 12.065 -17.605 1.00 93.75 166 SER A C 1
ATOM 1299 O O . SER A 1 166 ? 11.590 11.855 -18.076 1.00 93.75 166 SER A O 1
ATOM 1301 N N . LEU A 1 167 ? 9.611 12.903 -18.181 1.00 96.12 167 LEU A N 1
ATOM 1302 C CA . LEU A 1 167 ? 9.914 13.607 -19.427 1.00 96.12 167 LEU A CA 1
ATOM 1303 C C . LEU A 1 167 ? 11.074 14.597 -19.253 1.00 96.12 167 LEU A C 1
ATOM 1305 O O . LEU A 1 167 ? 11.951 14.679 -20.108 1.00 96.12 167 LEU A O 1
ATOM 1309 N N . PHE A 1 168 ? 11.110 15.323 -18.137 1.00 96.00 168 PHE A N 1
ATOM 1310 C CA . PHE A 1 168 ? 12.179 16.265 -17.822 1.00 96.00 168 PHE A CA 1
ATOM 1311 C C . PHE A 1 168 ? 13.544 15.569 -17.750 1.00 96.00 168 PHE A C 1
ATOM 1313 O O . PHE A 1 168 ? 14.496 16.008 -18.397 1.00 96.00 168 PHE A O 1
ATOM 1320 N N . VAL A 1 169 ? 13.632 14.444 -17.032 1.00 94.50 169 VAL A N 1
ATOM 1321 C CA . VAL A 1 169 ? 14.869 13.652 -16.954 1.00 94.50 169 VAL A CA 1
ATOM 1322 C C . VAL A 1 169 ? 15.216 13.042 -18.317 1.00 94.50 169 VAL A C 1
ATOM 1324 O O . VAL A 1 169 ? 16.377 13.099 -18.719 1.00 94.50 169 VAL A O 1
ATOM 1327 N N . ALA A 1 170 ? 14.232 12.524 -19.063 1.00 95.75 170 ALA A N 1
ATOM 1328 C CA . ALA A 1 170 ? 14.441 11.970 -20.404 1.00 95.75 170 ALA A CA 1
ATOM 1329 C C . ALA A 1 170 ? 15.070 12.987 -21.366 1.00 95.75 170 ALA A C 1
ATOM 1331 O O . ALA A 1 170 ? 15.993 12.645 -22.108 1.00 95.75 170 ALA A O 1
ATOM 1332 N N . LEU A 1 171 ? 14.591 14.237 -21.329 1.00 95.81 171 LEU A N 1
ATOM 1333 C CA . LEU A 1 171 ? 15.114 15.335 -22.138 1.00 95.81 171 LEU A CA 1
ATOM 1334 C C . LEU A 1 171 ? 16.531 15.720 -21.719 1.00 95.81 171 LEU A C 1
ATOM 1336 O O . LEU A 1 171 ? 17.388 15.851 -22.584 1.00 95.81 171 LEU A O 1
ATOM 1340 N N . ILE A 1 172 ? 16.805 15.866 -20.419 1.00 95.44 172 ILE A N 1
ATOM 1341 C CA . ILE A 1 172 ? 18.156 16.193 -19.936 1.00 95.44 172 ILE A CA 1
ATOM 1342 C C . ILE A 1 172 ? 19.158 15.136 -20.395 1.00 95.44 172 ILE A C 1
ATOM 1344 O O . ILE A 1 172 ? 20.178 15.474 -20.991 1.00 95.44 172 ILE A O 1
ATOM 1348 N N . VAL A 1 173 ? 18.858 13.860 -20.157 1.00 92.88 173 VAL A N 1
ATOM 1349 C CA . VAL A 1 173 ? 19.751 12.753 -20.521 1.00 92.88 173 VAL A CA 1
ATOM 1350 C C . VAL A 1 173 ? 19.915 12.677 -22.031 1.00 92.88 173 VAL A C 1
ATOM 1352 O O . VAL A 1 173 ? 21.037 12.597 -22.517 1.00 92.88 173 VAL A O 1
ATOM 1355 N N . GLY A 1 174 ? 18.812 12.758 -22.776 1.00 92.50 174 GLY A N 1
ATOM 1356 C CA . GLY A 1 174 ? 18.842 12.733 -24.233 1.00 92.50 174 GLY A CA 1
ATOM 1357 C C . GLY A 1 174 ? 19.647 13.885 -24.837 1.00 92.50 174 GLY A C 1
ATOM 1358 O O . GLY A 1 174 ? 20.353 13.675 -25.814 1.00 92.50 174 GLY A O 1
ATOM 1359 N N . LEU A 1 175 ? 19.588 15.083 -24.247 1.00 92.56 175 LEU A N 1
ATOM 1360 C CA . LEU A 1 175 ? 20.356 16.246 -24.701 1.00 92.56 175 LEU A CA 1
ATOM 1361 C C . LEU A 1 175 ? 21.838 16.172 -24.311 1.00 92.56 175 LEU A C 1
ATOM 1363 O O . LEU A 1 175 ? 22.687 16.582 -25.097 1.00 92.56 175 LEU A O 1
ATOM 1367 N N . ILE A 1 176 ? 22.168 15.649 -23.125 1.00 91.88 176 ILE A N 1
ATOM 1368 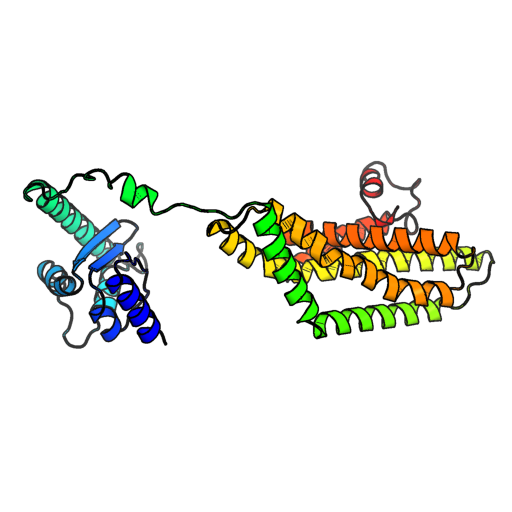C CA . ILE A 1 176 ? 23.565 15.410 -22.717 1.00 91.88 176 ILE A CA 1
ATOM 1369 C C . ILE A 1 176 ? 24.218 14.381 -23.646 1.00 91.88 176 ILE A C 1
ATOM 1371 O O . ILE A 1 176 ? 25.375 14.523 -24.034 1.00 91.88 176 ILE A O 1
ATOM 1375 N N . CYS A 1 177 ? 23.458 13.354 -24.007 1.00 89.19 177 CYS A N 1
ATOM 1376 C CA . CYS A 1 177 ? 23.875 12.251 -24.856 1.00 89.19 177 CYS A CA 1
ATOM 1377 C C . CYS A 1 177 ? 23.425 12.443 -26.312 1.00 89.19 177 CYS A C 1
ATOM 1379 O O . CYS A 1 177 ? 23.167 11.457 -26.988 1.00 89.19 177 CYS A O 1
ATOM 1381 N N . LEU A 1 178 ? 23.283 13.680 -26.796 1.00 91.38 178 LEU A N 1
ATOM 1382 C CA . LEU A 1 178 ? 22.689 13.935 -28.107 1.00 91.38 178 LEU A CA 1
ATOM 1383 C C . LEU A 1 178 ? 23.508 13.283 -29.231 1.00 91.38 178 LEU A C 1
ATOM 1385 O O . LEU A 1 178 ? 24.672 13.630 -29.410 1.00 91.38 178 LEU A O 1
ATOM 1389 N N . GLN A 1 179 ? 22.869 12.383 -29.987 1.00 87.56 179 GLN A N 1
ATOM 1390 C CA . GLN A 1 179 ? 23.413 11.696 -31.168 1.00 87.56 179 GLN A CA 1
ATOM 1391 C C . GLN A 1 179 ? 24.876 11.263 -31.016 1.00 87.56 179 GLN A C 1
ATOM 1393 O O . GLN A 1 179 ? 25.781 11.842 -31.616 1.00 87.56 179 GLN A O 1
ATOM 1398 N N . LEU A 1 180 ? 25.113 10.231 -30.209 1.00 86.94 180 LEU A N 1
ATOM 1399 C CA . LEU A 1 180 ? 26.472 9.753 -29.979 1.00 86.94 180 LEU A CA 1
ATOM 1400 C C . LEU A 1 180 ? 27.150 9.238 -31.253 1.00 86.94 180 LEU A C 1
ATOM 1402 O O . LEU A 1 180 ? 26.618 8.393 -31.973 1.00 86.94 180 LEU A O 1
ATOM 1406 N N . ASP A 1 181 ? 28.400 9.656 -31.441 1.00 83.94 181 ASP A N 1
ATOM 1407 C CA . ASP A 1 181 ? 29.265 9.131 -32.492 1.00 83.94 181 ASP A CA 1
ATOM 1408 C C . ASP A 1 181 ? 29.685 7.680 -32.220 1.00 83.94 181 ASP A C 1
ATOM 1410 O O . ASP A 1 181 ? 30.040 7.316 -31.097 1.00 83.94 181 ASP A O 1
ATOM 1414 N N . LEU A 1 182 ? 29.781 6.864 -33.271 1.00 81.50 182 LEU A N 1
ATOM 1415 C CA . LEU A 1 182 ? 30.263 5.475 -33.215 1.00 81.50 182 LEU A CA 1
ATOM 1416 C C . LEU A 1 182 ? 31.805 5.389 -33.178 1.00 81.50 182 LEU A C 1
ATOM 1418 O O . LEU A 1 182 ? 32.430 4.715 -33.992 1.00 81.50 182 LEU A O 1
ATOM 1422 N N . ASN A 1 183 ? 32.424 6.087 -32.225 1.00 88.25 183 ASN A N 1
ATOM 1423 C CA . ASN A 1 183 ? 33.875 6.098 -31.996 1.00 88.25 183 ASN A CA 1
ATOM 1424 C C . ASN A 1 183 ? 34.241 5.379 -30.685 1.00 88.25 183 ASN A C 1
ATOM 1426 O O . ASN A 1 183 ? 33.375 5.085 -29.868 1.00 88.25 183 ASN A O 1
ATOM 1430 N N . GLN A 1 184 ? 35.533 5.158 -30.407 1.00 81.06 184 GLN A N 1
ATOM 1431 C CA . GLN A 1 184 ? 35.965 4.504 -29.156 1.00 81.06 184 GLN A CA 1
ATOM 1432 C C . GLN A 1 184 ? 35.515 5.258 -27.888 1.00 81.06 184 GLN A C 1
ATOM 1434 O O . GLN A 1 184 ? 35.114 4.636 -26.909 1.00 81.06 184 GLN A O 1
ATOM 1439 N N . LYS A 1 185 ? 35.490 6.600 -27.929 1.00 82.69 185 LYS A N 1
ATOM 1440 C CA . LYS A 1 185 ? 34.862 7.431 -26.880 1.00 82.69 185 LYS A CA 1
ATOM 1441 C C . LYS A 1 185 ? 33.336 7.275 -26.848 1.00 82.69 185 LYS A C 1
ATOM 1443 O O . LYS A 1 185 ? 32.731 7.311 -25.784 1.00 82.69 185 LYS A O 1
ATOM 1448 N N . GLY A 1 186 ? 32.732 7.070 -28.014 1.00 84.56 186 GLY A N 1
ATOM 1449 C CA . GLY A 1 186 ? 31.311 6.791 -28.178 1.00 84.56 186 GLY A CA 1
ATOM 1450 C C . GLY A 1 186 ? 30.865 5.531 -27.453 1.00 84.56 186 GLY A C 1
ATOM 1451 O O . GLY A 1 186 ? 29.861 5.573 -26.758 1.00 84.56 186 GLY A O 1
ATOM 1452 N N . ILE A 1 187 ? 31.644 4.447 -27.520 1.00 87.19 187 ILE A N 1
ATOM 1453 C CA . ILE A 1 187 ? 31.343 3.192 -26.806 1.00 87.19 187 ILE A CA 1
ATOM 1454 C C . ILE A 1 187 ? 31.214 3.438 -25.297 1.00 87.19 187 ILE A C 1
ATOM 1456 O O . ILE A 1 187 ? 30.246 2.998 -24.680 1.00 87.19 187 ILE A O 1
ATOM 1460 N N . GLN A 1 188 ? 32.150 4.187 -24.706 1.00 88.56 188 GLN A N 1
ATOM 1461 C CA . GLN A 1 188 ? 32.102 4.524 -23.282 1.00 88.56 188 GLN A CA 1
ATOM 1462 C C . GLN A 1 188 ? 30.890 5.403 -22.943 1.00 88.56 188 GLN A C 1
ATOM 1464 O O . GLN A 1 188 ? 30.213 5.168 -21.943 1.00 88.56 188 GLN A O 1
ATOM 1469 N N . ASN A 1 189 ? 30.590 6.388 -23.789 1.00 89.69 189 ASN A N 1
ATOM 1470 C CA . ASN A 1 189 ? 29.442 7.268 -23.602 1.00 89.69 189 ASN A CA 1
ATOM 1471 C C . ASN A 1 189 ? 28.103 6.508 -23.750 1.00 89.69 189 ASN A C 1
ATOM 1473 O O . ASN A 1 189 ? 27.185 6.755 -22.972 1.00 89.69 189 ASN A O 1
ATOM 1477 N N . PHE A 1 190 ? 27.996 5.546 -24.677 1.00 91.00 190 PHE A N 1
ATOM 1478 C CA . PHE A 1 190 ? 26.832 4.658 -24.817 1.00 91.00 190 PHE A CA 1
ATOM 1479 C C . PHE A 1 190 ? 26.660 3.764 -23.590 1.00 91.00 190 PHE A C 1
ATOM 1481 O O . PHE A 1 190 ? 25.559 3.664 -23.052 1.00 91.00 190 PHE A O 1
ATOM 1488 N N . ALA A 1 191 ? 27.748 3.156 -23.110 1.00 90.44 191 ALA A N 1
ATOM 1489 C CA . ALA A 1 191 ? 27.723 2.326 -21.911 1.00 90.44 191 ALA A CA 1
ATOM 1490 C C . ALA A 1 191 ? 27.261 3.130 -20.681 1.00 90.44 191 ALA A C 1
ATOM 1492 O O . ALA A 1 191 ? 26.398 2.676 -19.929 1.00 90.44 191 ALA A O 1
ATOM 1493 N N . GLY A 1 192 ? 27.762 4.361 -20.524 1.00 90.38 192 GLY A N 1
ATOM 1494 C CA . GLY A 1 192 ? 27.313 5.290 -19.486 1.00 90.38 192 GLY A CA 1
ATOM 1495 C C . GLY A 1 192 ? 25.839 5.684 -19.622 1.00 90.38 192 GLY A C 1
ATOM 1496 O O . GLY A 1 192 ? 25.118 5.694 -18.624 1.00 90.38 192 GLY A O 1
ATOM 1497 N N . ALA A 1 193 ? 25.368 5.953 -20.843 1.00 92.56 193 ALA A N 1
ATOM 1498 C CA . ALA A 1 193 ? 23.972 6.298 -21.108 1.00 92.56 193 ALA A CA 1
ATOM 1499 C C . ALA A 1 193 ? 23.018 5.142 -20.768 1.00 92.56 193 ALA A C 1
ATOM 1501 O O . ALA A 1 193 ? 22.037 5.352 -20.055 1.00 92.56 193 ALA A O 1
ATOM 1502 N N . PHE A 1 194 ? 23.313 3.915 -21.211 1.00 92.38 194 PHE A N 1
ATOM 1503 C CA . PHE A 1 194 ? 22.490 2.741 -20.897 1.00 92.38 194 PHE A CA 1
ATOM 1504 C C . PHE A 1 194 ? 22.455 2.443 -19.405 1.00 92.38 194 PHE A C 1
ATOM 1506 O O . PHE A 1 194 ? 21.378 2.225 -18.849 1.00 92.38 194 PHE A O 1
ATOM 1513 N N . PHE A 1 195 ? 23.606 2.514 -18.738 1.00 92.25 195 PHE A N 1
ATOM 1514 C CA . PHE A 1 195 ? 23.668 2.334 -17.296 1.00 92.25 195 PHE A CA 1
ATOM 1515 C C . PHE A 1 195 ? 22.836 3.384 -16.556 1.00 92.25 195 PHE A C 1
ATOM 1517 O O . PHE A 1 195 ? 22.050 3.036 -15.677 1.00 92.25 195 PHE A O 1
ATOM 1524 N N . PHE A 1 196 ? 22.931 4.659 -16.950 1.00 92.94 196 PHE A N 1
ATOM 1525 C CA . PHE A 1 196 ? 22.102 5.710 -16.366 1.00 92.94 196 PHE A CA 1
ATOM 1526 C C . PHE A 1 196 ? 20.607 5.446 -16.585 1.00 92.94 196 PHE A C 1
ATOM 1528 O O . PHE A 1 196 ? 19.832 5.558 -15.641 1.00 92.94 196 PHE A O 1
ATOM 1535 N N . ILE A 1 197 ? 20.193 5.079 -17.803 1.00 94.12 197 ILE A N 1
ATOM 1536 C CA . ILE A 1 197 ? 18.792 4.780 -18.144 1.00 94.12 197 ILE A CA 1
ATOM 1537 C C . ILE A 1 197 ? 18.241 3.677 -17.230 1.00 94.12 197 ILE A C 1
ATOM 1539 O O . ILE A 1 197 ? 17.181 3.859 -16.627 1.00 94.12 197 ILE A O 1
ATOM 1543 N N . VAL A 1 198 ? 18.972 2.568 -17.079 1.00 94.25 198 VAL A N 1
ATOM 1544 C CA . VAL A 1 198 ? 18.565 1.424 -16.248 1.00 94.25 198 VAL A CA 1
ATOM 1545 C C . VAL A 1 198 ? 18.516 1.791 -14.762 1.00 94.25 198 VAL A C 1
ATOM 1547 O O . VAL A 1 198 ? 17.528 1.496 -14.082 1.00 94.25 198 VAL A O 1
ATOM 1550 N N . VAL A 1 199 ? 19.545 2.472 -14.248 1.00 93.56 199 VAL A N 1
ATOM 1551 C CA . VAL A 1 199 ? 19.609 2.895 -12.838 1.00 93.56 199 VAL A CA 1
ATOM 1552 C C . VAL A 1 199 ? 18.504 3.900 -12.522 1.00 93.56 199 VAL A C 1
ATOM 1554 O O . VAL A 1 199 ? 17.801 3.747 -11.523 1.00 93.56 199 VAL A O 1
ATOM 1557 N N . ASN A 1 200 ? 18.301 4.897 -13.386 1.00 93.44 200 ASN A N 1
ATOM 1558 C CA . ASN A 1 200 ? 17.257 5.904 -13.222 1.00 93.44 200 ASN A CA 1
ATOM 1559 C C . ASN A 1 200 ? 15.862 5.272 -13.242 1.00 93.44 200 ASN A C 1
ATOM 1561 O O . ASN A 1 200 ? 15.033 5.605 -12.392 1.00 93.44 200 ASN A O 1
ATOM 1565 N N . GLN A 1 201 ? 15.610 4.338 -14.167 1.00 94.25 201 GLN A N 1
ATOM 1566 C CA . GLN A 1 201 ? 14.344 3.611 -14.217 1.00 94.25 201 GLN A CA 1
ATOM 1567 C C . GLN A 1 201 ? 14.123 2.809 -12.930 1.00 94.25 201 GLN A C 1
ATOM 1569 O O . GLN A 1 201 ? 13.046 2.885 -12.337 1.00 94.25 201 GLN A O 1
ATOM 1574 N N . THR A 1 202 ? 15.154 2.093 -12.472 1.00 94.50 202 THR A N 1
ATOM 1575 C CA . THR A 1 202 ? 15.084 1.261 -11.266 1.00 94.50 202 THR A CA 1
ATOM 1576 C C . THR A 1 202 ? 14.781 2.093 -10.028 1.00 94.50 202 THR A C 1
ATOM 1578 O O . THR A 1 202 ? 13.848 1.805 -9.275 1.00 94.50 202 THR A O 1
ATOM 1581 N N . PHE A 1 203 ? 15.539 3.172 -9.839 1.00 93.06 203 PHE A N 1
ATOM 1582 C CA . PHE A 1 203 ? 15.386 4.059 -8.697 1.00 93.06 203 PHE A CA 1
ATOM 1583 C C . PHE A 1 203 ? 14.027 4.765 -8.701 1.00 93.06 203 PHE A C 1
ATOM 1585 O O . PHE A 1 203 ? 13.334 4.756 -7.686 1.00 93.06 203 PHE A O 1
ATOM 1592 N N . SER A 1 204 ? 13.611 5.328 -9.840 1.00 92.94 204 SER A N 1
ATOM 1593 C CA . SER A 1 204 ? 12.349 6.073 -9.949 1.00 92.94 204 SER A CA 1
ATOM 1594 C C . SER A 1 204 ? 11.138 5.193 -9.629 1.00 92.94 204 SER A C 1
ATOM 1596 O O . SER A 1 204 ? 10.265 5.580 -8.848 1.00 92.94 204 SER A O 1
ATOM 1598 N N . ALA A 1 205 ? 11.113 3.983 -10.190 1.00 93.81 205 ALA A N 1
ATOM 1599 C CA . ALA A 1 205 ? 10.042 3.014 -9.999 1.00 93.81 205 ALA A CA 1
ATOM 1600 C C . ALA A 1 205 ? 9.961 2.507 -8.552 1.00 93.81 205 ALA A C 1
ATOM 1602 O O . ALA A 1 205 ? 8.889 2.517 -7.941 1.00 93.81 205 ALA A O 1
ATOM 1603 N N . ALA A 1 206 ? 11.104 2.112 -7.983 1.00 94.69 206 ALA A N 1
ATOM 1604 C CA . ALA A 1 206 ? 11.178 1.631 -6.610 1.00 94.69 206 ALA A CA 1
ATOM 1605 C C . ALA A 1 206 ? 10.816 2.738 -5.608 1.00 94.69 206 ALA A C 1
ATOM 1607 O O . ALA A 1 206 ? 10.046 2.497 -4.679 1.00 94.69 206 ALA A O 1
ATOM 1608 N N . ASN A 1 207 ? 11.286 3.970 -5.835 1.00 91.94 207 ASN A N 1
ATOM 1609 C CA . ASN A 1 207 ? 10.993 5.112 -4.972 1.00 91.94 207 ASN A CA 1
ATOM 1610 C C . ASN A 1 207 ? 9.497 5.449 -4.918 1.00 91.94 207 ASN A C 1
ATOM 1612 O O . ASN A 1 207 ? 8.962 5.706 -3.841 1.00 91.94 207 ASN A O 1
ATOM 1616 N N . SER A 1 208 ? 8.792 5.371 -6.050 1.00 91.38 208 SER A N 1
ATOM 1617 C CA . SER A 1 208 ? 7.333 5.536 -6.066 1.00 91.38 208 SER A CA 1
ATOM 1618 C C . SER A 1 208 ? 6.624 4.489 -5.190 1.00 91.38 208 SER A C 1
ATOM 1620 O O . SER A 1 208 ? 5.729 4.816 -4.402 1.00 91.38 208 SER A O 1
ATOM 1622 N N . ALA A 1 209 ? 7.069 3.231 -5.252 1.00 92.56 209 ALA A N 1
ATOM 1623 C CA . ALA A 1 209 ? 6.531 2.152 -4.428 1.00 92.56 209 ALA A CA 1
ATOM 1624 C C . ALA A 1 209 ? 6.894 2.297 -2.934 1.00 92.56 209 ALA A C 1
ATOM 1626 O O . ALA A 1 209 ? 6.041 2.018 -2.089 1.00 92.56 209 ALA A O 1
ATOM 1627 N N . PHE A 1 210 ? 8.096 2.796 -2.602 1.00 94.19 210 PHE A N 1
ATOM 1628 C CA . PHE A 1 210 ? 8.524 3.079 -1.221 1.00 94.19 210 PHE A CA 1
ATOM 1629 C C . PHE A 1 210 ? 7.607 4.070 -0.503 1.00 94.19 210 PHE A C 1
ATOM 1631 O O . PHE A 1 210 ? 7.406 3.961 0.706 1.00 94.19 210 PHE A O 1
ATOM 1638 N N . LEU A 1 211 ? 7.039 5.026 -1.239 1.00 91.25 211 LEU A N 1
ATOM 1639 C CA . LEU A 1 211 ? 6.180 6.057 -0.665 1.00 91.25 211 LEU A CA 1
ATOM 1640 C C . LEU A 1 211 ? 4.714 5.625 -0.582 1.00 91.25 211 LEU A C 1
ATOM 1642 O O . LEU A 1 211 ? 4.034 5.911 0.402 1.00 91.25 211 LEU A O 1
ATOM 1646 N N . THR A 1 212 ? 4.216 4.923 -1.599 1.00 90.38 212 THR A N 1
ATOM 1647 C CA . THR A 1 212 ? 2.786 4.595 -1.714 1.00 90.38 212 THR A CA 1
ATOM 1648 C C . THR A 1 212 ? 2.390 3.356 -0.917 1.00 90.38 212 THR A C 1
ATOM 1650 O O . THR A 1 212 ? 1.344 3.342 -0.269 1.00 90.38 212 THR A O 1
ATOM 1653 N N . MET A 1 213 ? 3.221 2.313 -0.912 1.00 92.31 213 MET A N 1
ATOM 1654 C CA . MET A 1 213 ? 2.875 1.027 -0.306 1.00 92.31 213 MET A CA 1
ATOM 1655 C C . MET A 1 213 ? 2.701 1.091 1.226 1.00 92.31 213 MET A C 1
ATOM 1657 O O . MET A 1 213 ? 1.707 0.546 1.711 1.00 92.31 213 MET A O 1
ATOM 1661 N N . PRO A 1 214 ? 3.559 1.777 2.014 1.00 94.06 214 PRO A N 1
ATOM 1662 C CA . PRO A 1 214 ? 3.362 1.875 3.462 1.00 94.06 214 PRO A CA 1
ATOM 1663 C C . PRO A 1 214 ? 2.068 2.591 3.871 1.00 94.06 214 PRO A C 1
ATOM 1665 O O . PRO A 1 214 ? 1.533 2.304 4.937 1.00 94.06 214 PRO A O 1
ATOM 1668 N N . LEU A 1 215 ? 1.545 3.489 3.029 1.00 92.12 215 LEU A N 1
ATOM 1669 C CA . LEU A 1 215 ? 0.274 4.181 3.274 1.00 92.12 215 LEU A CA 1
ATOM 1670 C C . LEU A 1 215 ? -0.942 3.265 3.070 1.00 92.12 215 LEU A C 1
ATOM 1672 O O . LEU A 1 215 ? -2.000 3.498 3.650 1.00 92.12 215 LEU A O 1
ATOM 1676 N N . GLU A 1 216 ? -0.802 2.213 2.264 1.00 91.69 216 GLU A N 1
ATOM 1677 C CA . GLU A 1 216 ? -1.889 1.278 1.967 1.00 91.69 216 GLU A CA 1
ATOM 1678 C C . GLU A 1 216 ? -1.974 0.118 2.954 1.00 91.69 216 GLU A C 1
ATOM 1680 O O . GLU A 1 216 ? -3.075 -0.353 3.240 1.00 91.69 216 GLU A O 1
ATOM 1685 N N . ILE A 1 217 ? -0.837 -0.334 3.493 1.00 92.69 217 ILE A N 1
ATOM 1686 C CA . ILE A 1 217 ? -0.775 -1.484 4.409 1.00 92.69 217 ILE A CA 1
ATOM 1687 C C . ILE A 1 217 ? -1.770 -1.359 5.582 1.00 92.69 217 ILE A C 1
ATOM 1689 O O . ILE A 1 217 ? -2.507 -2.319 5.799 1.00 92.69 217 ILE A O 1
ATOM 1693 N N . PRO A 1 218 ? -1.898 -0.218 6.294 1.00 93.38 218 PRO A N 1
ATOM 1694 C CA . PRO A 1 218 ? -2.844 -0.098 7.409 1.00 93.38 218 PRO A CA 1
ATOM 1695 C C . PRO A 1 218 ? -4.311 -0.257 6.989 1.00 93.38 218 PRO A C 1
ATOM 1697 O O . PRO A 1 218 ? -5.125 -0.808 7.733 1.00 93.38 218 PRO A O 1
ATOM 1700 N N . ILE A 1 219 ? -4.659 0.211 5.785 1.00 93.00 219 ILE A N 1
ATOM 1701 C CA . ILE A 1 219 ? -6.004 0.051 5.220 1.00 93.00 219 ILE A CA 1
ATOM 1702 C C . ILE A 1 219 ? -6.247 -1.431 4.936 1.00 93.00 219 ILE A C 1
ATOM 1704 O O . ILE A 1 219 ? -7.275 -1.975 5.328 1.00 93.00 219 ILE A O 1
ATOM 1708 N N . VAL A 1 220 ? -5.268 -2.100 4.326 1.00 93.06 220 VAL A N 1
ATOM 1709 C CA . VAL A 1 220 ? -5.348 -3.525 3.992 1.00 93.06 220 VAL A CA 1
ATOM 1710 C C . VAL A 1 220 ? -5.438 -4.391 5.239 1.00 93.06 220 VAL A C 1
ATOM 1712 O O . VAL A 1 220 ? -6.243 -5.314 5.265 1.00 93.06 220 VAL A O 1
ATOM 1715 N N . GLU A 1 221 ? -4.663 -4.092 6.281 1.00 93.06 221 GLU A N 1
ATOM 1716 C CA . GLU A 1 221 ? -4.731 -4.804 7.560 1.00 93.06 221 GLU A CA 1
ATOM 1717 C C . GLU A 1 221 ? -6.113 -4.662 8.195 1.00 93.06 221 GLU A C 1
ATOM 1719 O O . GLU A 1 221 ? -6.695 -5.652 8.638 1.00 93.06 221 GLU A O 1
ATOM 1724 N N . ARG A 1 222 ? -6.687 -3.454 8.179 1.00 93.88 222 ARG A N 1
ATOM 1725 C CA . ARG A 1 222 ? -8.047 -3.220 8.669 1.00 93.88 222 ARG A CA 1
ATOM 1726 C C . ARG A 1 222 ? -9.089 -4.000 7.862 1.00 93.88 222 ARG A C 1
ATOM 1728 O O . ARG A 1 222 ? -9.954 -4.637 8.457 1.00 93.88 222 ARG A O 1
ATOM 1735 N N . GLU A 1 223 ? -9.025 -3.953 6.534 1.00 92.50 223 GLU A N 1
ATOM 1736 C CA . GLU A 1 223 ? -9.983 -4.628 5.646 1.00 92.50 223 GLU A CA 1
ATOM 1737 C C . GLU A 1 223 ? -9.861 -6.161 5.725 1.00 92.50 223 GLU A C 1
ATOM 1739 O O . GLU A 1 223 ? -10.869 -6.873 5.739 1.00 92.50 223 GLU A O 1
ATOM 1744 N N . TYR A 1 224 ? -8.634 -6.670 5.850 1.00 90.81 224 TYR A N 1
ATOM 1745 C CA . TYR A 1 224 ? -8.342 -8.089 6.039 1.00 90.81 224 TYR A CA 1
ATOM 1746 C C . TYR A 1 224 ? -8.837 -8.599 7.397 1.00 90.81 224 TYR A C 1
ATOM 1748 O O . TYR A 1 224 ? -9.521 -9.622 7.449 1.00 90.81 224 TYR A O 1
ATOM 1756 N N . ASN A 1 225 ? -8.570 -7.867 8.485 1.00 90.94 225 ASN A N 1
ATOM 1757 C CA . ASN A 1 225 ? -9.035 -8.226 9.830 1.00 90.94 225 ASN A CA 1
ATOM 1758 C C . ASN A 1 225 ? -10.565 -8.146 9.958 1.00 90.94 225 ASN A C 1
ATOM 1760 O O . ASN A 1 225 ? -11.157 -8.912 10.714 1.00 90.94 225 ASN A O 1
ATOM 1764 N N . ALA A 1 226 ? -11.216 -7.273 9.181 1.00 88.44 226 ALA A N 1
ATOM 1765 C CA . ALA A 1 226 ? -12.673 -7.233 9.043 1.00 88.44 226 ALA A CA 1
ATOM 1766 C C . ALA A 1 226 ? -13.241 -8.389 8.191 1.00 88.44 226 ALA A C 1
ATOM 1768 O O . ALA A 1 226 ? -14.456 -8.532 8.074 1.00 88.44 226 ALA A O 1
ATOM 1769 N N . GLY A 1 227 ? -12.384 -9.218 7.586 1.00 86.69 227 GLY A N 1
ATOM 1770 C CA . GLY A 1 227 ? -12.786 -10.387 6.807 1.00 86.69 227 GLY A CA 1
ATOM 1771 C C . GLY A 1 227 ? -13.373 -10.067 5.430 1.00 86.69 227 GLY A C 1
ATOM 1772 O O . GLY A 1 227 ? -14.087 -10.912 4.888 1.00 86.69 227 GLY A O 1
ATOM 1773 N N . LEU A 1 228 ? -13.084 -8.884 4.866 1.00 87.69 228 LEU A N 1
ATOM 1774 C CA . LEU A 1 228 ? -13.673 -8.412 3.603 1.00 87.69 228 LEU A CA 1
ATOM 1775 C C . LEU A 1 228 ? -13.117 -9.134 2.366 1.00 87.69 228 LEU A C 1
ATOM 1777 O O . LEU A 1 228 ? -13.863 -9.412 1.429 1.00 87.69 228 LEU A O 1
ATOM 1781 N N . TYR A 1 229 ? -11.817 -9.441 2.343 1.00 90.38 229 TYR A N 1
ATOM 1782 C CA . TYR A 1 229 ? -11.170 -10.135 1.226 1.00 90.38 229 TYR A CA 1
ATOM 1783 C C . TYR A 1 229 ? -9.922 -10.916 1.655 1.00 90.38 229 TYR A C 1
ATOM 1785 O O . TYR A 1 229 ? -9.374 -10.722 2.741 1.00 90.38 229 TYR A O 1
ATOM 1793 N N . ARG A 1 230 ? -9.437 -11.802 0.776 1.00 90.69 230 ARG A N 1
ATOM 1794 C CA . ARG A 1 230 ? -8.174 -12.540 0.972 1.00 90.69 230 ARG A CA 1
ATOM 1795 C C . ARG A 1 230 ? -6.960 -11.694 0.578 1.00 90.69 230 ARG A C 1
ATOM 1797 O O . ARG A 1 230 ? -6.983 -11.030 -0.455 1.00 90.69 230 ARG A O 1
ATOM 1804 N N . LEU A 1 231 ? -5.859 -11.803 1.325 1.00 90.81 231 LEU A N 1
ATOM 1805 C CA . LEU A 1 231 ? -4.637 -11.024 1.068 1.00 90.81 231 LEU A CA 1
ATOM 1806 C C . LEU A 1 231 ? -4.046 -11.265 -0.333 1.00 90.81 231 LEU A C 1
ATOM 1808 O O . LEU A 1 231 ? -3.654 -10.317 -1.008 1.00 90.81 231 LEU A O 1
ATOM 1812 N N . PHE A 1 232 ? -4.046 -12.518 -0.802 1.00 91.75 232 PHE A N 1
ATOM 1813 C CA . PHE A 1 232 ? -3.604 -12.856 -2.161 1.00 91.75 232 PHE A CA 1
ATOM 1814 C C . PHE A 1 232 ? -4.441 -12.153 -3.242 1.00 91.75 232 PHE A C 1
ATOM 1816 O O . PHE A 1 232 ? -3.882 -11.650 -4.214 1.00 91.75 232 PHE A O 1
ATOM 1823 N N . ALA A 1 233 ? -5.766 -12.075 -3.060 1.00 92.50 233 ALA A N 1
ATOM 1824 C CA . ALA A 1 233 ? -6.649 -11.410 -4.016 1.00 92.50 233 ALA A CA 1
ATOM 1825 C C . ALA A 1 233 ? -6.315 -9.918 -4.121 1.00 92.50 233 ALA A C 1
ATOM 1827 O O . ALA A 1 233 ? -6.215 -9.385 -5.221 1.00 92.50 233 ALA A O 1
ATOM 1828 N N . TRP A 1 234 ? -6.059 -9.269 -2.983 1.00 92.62 234 TRP A N 1
ATOM 1829 C CA . TRP A 1 234 ? -5.609 -7.882 -2.959 1.00 92.62 234 TRP A CA 1
ATOM 1830 C C . TRP A 1 234 ? -4.256 -7.685 -3.650 1.00 92.62 234 TRP A C 1
ATOM 1832 O O . TRP A 1 234 ? -4.141 -6.793 -4.487 1.00 92.62 234 TRP A O 1
ATOM 1842 N N . TYR A 1 235 ? -3.257 -8.518 -3.345 1.00 91.94 235 TYR A N 1
ATOM 1843 C CA . TYR A 1 235 ? -1.920 -8.388 -3.933 1.00 91.94 235 TYR A CA 1
ATOM 1844 C C . TYR A 1 235 ? -1.953 -8.533 -5.460 1.00 91.94 235 TYR A C 1
ATOM 1846 O O . TYR A 1 235 ? -1.405 -7.699 -6.181 1.00 91.94 235 TYR A O 1
ATOM 1854 N N . PHE A 1 236 ? -2.657 -9.555 -5.953 1.00 93.06 236 PHE A N 1
ATOM 1855 C CA . PHE A 1 236 ? -2.811 -9.795 -7.385 1.00 93.06 236 PHE A CA 1
ATOM 1856 C C . PHE A 1 236 ? -3.510 -8.624 -8.086 1.00 93.06 236 PHE A C 1
ATOM 1858 O O . PHE A 1 236 ? -3.032 -8.115 -9.099 1.00 93.06 236 PHE A O 1
ATOM 1865 N N . VAL A 1 237 ? -4.615 -8.143 -7.513 1.00 93.75 237 VAL A N 1
ATOM 1866 C CA . VAL A 1 237 ? -5.379 -7.020 -8.067 1.00 93.75 237 VAL A CA 1
ATOM 1867 C C . VAL A 1 237 ? -4.589 -5.722 -8.045 1.00 93.75 237 VAL A C 1
ATOM 1869 O O . VAL A 1 237 ? -4.672 -4.951 -8.998 1.00 93.75 237 VAL A O 1
ATOM 1872 N N . LYS A 1 238 ? -3.826 -5.463 -6.981 1.00 91.88 238 LYS A N 1
ATOM 1873 C CA . LYS A 1 238 ? -2.942 -4.302 -6.901 1.00 91.88 238 LYS A CA 1
ATOM 1874 C C . LYS A 1 238 ? -1.959 -4.300 -8.071 1.00 91.88 238 LYS A C 1
ATOM 1876 O O . LYS A 1 238 ? -1.929 -3.334 -8.828 1.00 91.88 238 LYS A O 1
ATOM 1881 N N . ASN A 1 239 ? -1.243 -5.407 -8.271 1.00 91.38 239 ASN A N 1
ATOM 1882 C CA . ASN A 1 239 ? -0.272 -5.519 -9.354 1.00 91.38 239 ASN A CA 1
ATOM 1883 C C . ASN A 1 239 ? -0.929 -5.385 -10.742 1.00 91.38 239 ASN A C 1
ATOM 1885 O O . ASN A 1 239 ? -0.464 -4.600 -11.563 1.00 91.38 239 ASN A O 1
ATOM 1889 N N . MET A 1 240 ? -2.063 -6.058 -10.976 1.00 91.38 240 MET A N 1
ATOM 1890 C CA . MET A 1 240 ? -2.810 -5.955 -12.238 1.00 91.38 240 MET A CA 1
ATOM 1891 C C . MET A 1 240 ? -3.351 -4.545 -12.509 1.00 91.38 240 MET A C 1
ATOM 1893 O O . MET A 1 240 ? -3.326 -4.089 -13.650 1.00 91.38 240 MET A O 1
ATOM 1897 N N . SER A 1 241 ? -3.838 -3.847 -11.480 1.00 91.19 241 SER A N 1
ATOM 1898 C CA . SER A 1 241 ? -4.422 -2.506 -11.632 1.00 91.19 241 SER A CA 1
ATOM 1899 C C . SER A 1 241 ? -3.366 -1.442 -11.936 1.00 91.19 241 SER A C 1
ATOM 1901 O O . SER A 1 241 ? -3.671 -0.461 -12.607 1.00 91.19 241 SER A O 1
ATOM 1903 N N . GLU A 1 242 ? -2.135 -1.633 -11.459 1.00 90.00 242 GLU A N 1
ATOM 1904 C CA . GLU A 1 242 ? -1.006 -0.725 -11.697 1.00 90.00 242 GLU A CA 1
ATOM 1905 C C . GLU A 1 242 ? -0.219 -1.065 -12.975 1.00 90.00 242 GLU A C 1
ATOM 1907 O O . GLU A 1 242 ? 0.588 -0.255 -13.435 1.00 90.00 242 GLU A O 1
ATOM 1912 N N . LEU A 1 243 ? -0.466 -2.224 -13.594 1.00 91.56 243 LEU A N 1
ATOM 1913 C CA . LEU A 1 243 ? 0.218 -2.664 -14.814 1.00 91.56 243 LEU A CA 1
ATOM 1914 C C . LEU A 1 243 ? 0.146 -1.624 -15.953 1.00 91.56 243 LEU A C 1
ATOM 1916 O O . LEU A 1 243 ? 1.193 -1.319 -16.525 1.00 91.56 243 LEU A O 1
ATOM 1920 N N . PRO A 1 244 ? -1.006 -0.980 -16.252 1.00 91.81 244 PRO A N 1
ATOM 1921 C CA . PRO A 1 244 ? -1.061 0.059 -17.282 1.00 91.81 244 PRO A CA 1
ATOM 1922 C C . PRO A 1 244 ? -0.102 1.223 -17.010 1.00 91.81 244 PRO A C 1
ATOM 1924 O O . PRO A 1 244 ? 0.592 1.680 -17.915 1.00 91.81 244 PRO A O 1
ATOM 1927 N N . THR A 1 245 ? -0.007 1.675 -15.756 1.00 89.19 245 THR A N 1
ATOM 1928 C CA . THR A 1 245 ? 0.942 2.726 -15.362 1.00 89.19 245 THR A CA 1
ATOM 1929 C C . THR A 1 245 ? 2.391 2.240 -15.384 1.00 89.19 245 THR A C 1
ATOM 1931 O O . THR A 1 245 ? 3.274 3.008 -15.762 1.00 89.19 245 THR A O 1
ATOM 1934 N N . GLN A 1 246 ? 2.640 0.964 -15.065 1.00 92.56 246 GLN A N 1
ATOM 1935 C CA . GLN A 1 246 ? 3.969 0.352 -15.160 1.00 92.56 246 GLN A CA 1
ATOM 1936 C C . GLN A 1 246 ? 4.459 0.192 -16.604 1.00 92.56 246 GLN A C 1
ATOM 1938 O O . GLN A 1 246 ? 5.664 0.141 -16.817 1.00 92.56 246 GLN A O 1
ATOM 1943 N N . VAL A 1 247 ? 3.558 0.136 -17.587 1.00 94.69 247 VAL A N 1
ATOM 1944 C CA . VAL A 1 247 ? 3.911 0.127 -19.016 1.00 94.69 247 VAL A CA 1
ATOM 1945 C C . VAL A 1 247 ? 4.029 1.548 -19.559 1.00 94.69 247 VAL A C 1
ATOM 1947 O O . VAL A 1 247 ? 4.969 1.861 -20.284 1.00 94.69 247 VAL A O 1
ATOM 1950 N N . LEU A 1 248 ? 3.100 2.433 -19.196 1.00 94.12 248 LEU A N 1
ATOM 1951 C CA . LEU A 1 248 ? 3.028 3.776 -19.764 1.00 94.12 248 LEU A CA 1
ATOM 1952 C C . LEU A 1 248 ? 4.177 4.687 -19.306 1.00 94.12 248 LEU A C 1
ATOM 1954 O O . LEU A 1 248 ? 4.742 5.405 -20.128 1.00 94.12 248 LEU A O 1
ATOM 1958 N N . MET A 1 249 ? 4.542 4.665 -18.019 1.00 92.56 249 MET A N 1
ATOM 1959 C CA . MET A 1 249 ? 5.582 5.562 -17.488 1.00 92.56 249 MET A CA 1
ATOM 1960 C C . MET A 1 249 ? 6.966 5.317 -18.113 1.00 92.56 249 MET A C 1
ATOM 1962 O O . MET A 1 249 ? 7.593 6.286 -18.547 1.00 92.56 249 MET A O 1
ATOM 1966 N N . PRO A 1 250 ? 7.441 4.064 -18.257 1.00 95.50 250 PRO A N 1
ATOM 1967 C CA . PRO A 1 250 ? 8.707 3.808 -18.938 1.00 95.50 250 PRO A CA 1
ATOM 1968 C C . PRO A 1 250 ? 8.685 4.146 -20.430 1.00 95.50 250 PRO A C 1
ATOM 1970 O O . PRO A 1 250 ? 9.718 4.520 -20.972 1.00 95.50 250 PRO A O 1
ATOM 1973 N N . VAL A 1 251 ? 7.530 4.055 -21.102 1.00 96.44 251 VAL A N 1
ATOM 1974 C CA . VAL A 1 251 ? 7.388 4.486 -22.505 1.00 96.44 251 VAL A CA 1
ATOM 1975 C C . VAL A 1 251 ? 7.558 6.002 -22.623 1.00 96.44 251 VAL A C 1
ATOM 1977 O O . VAL A 1 251 ? 8.300 6.469 -23.484 1.00 96.44 251 VAL A O 1
ATOM 1980 N N . ILE A 1 252 ? 6.934 6.779 -21.729 1.00 95.81 252 ILE A N 1
ATOM 1981 C CA . ILE A 1 252 ? 7.074 8.247 -21.700 1.00 95.81 252 ILE A CA 1
ATOM 1982 C C . ILE A 1 252 ? 8.538 8.663 -21.499 1.00 95.81 252 ILE A C 1
ATOM 1984 O O . ILE A 1 252 ? 8.985 9.635 -22.103 1.00 95.81 252 ILE A O 1
ATOM 1988 N N . PHE A 1 253 ? 9.284 7.928 -20.672 1.00 96.25 253 PHE A N 1
ATOM 1989 C CA . PHE A 1 253 ? 10.704 8.180 -20.436 1.00 96.25 253 PHE A CA 1
ATOM 1990 C C . PHE A 1 253 ? 11.588 7.734 -21.612 1.00 96.25 253 PHE A C 1
ATOM 1992 O O . PHE A 1 253 ? 12.391 8.514 -22.117 1.00 96.25 253 PHE A O 1
ATOM 1999 N N . PHE A 1 254 ? 11.450 6.486 -22.063 1.00 96.19 254 PHE A N 1
ATOM 2000 C CA . PHE A 1 254 ? 12.414 5.871 -22.974 1.00 96.19 254 PHE A CA 1
ATOM 2001 C C . PHE A 1 254 ? 12.246 6.315 -24.428 1.00 96.19 254 PHE A C 1
ATOM 2003 O O . PHE A 1 254 ? 13.246 6.443 -25.129 1.00 96.19 254 PHE A O 1
ATOM 2010 N N . VAL A 1 255 ? 11.021 6.604 -24.886 1.00 95.88 255 VAL A N 1
ATOM 2011 C CA . VAL A 1 255 ? 10.776 7.008 -26.281 1.00 95.88 255 VAL A CA 1
ATOM 2012 C C . VAL A 1 255 ? 11.571 8.269 -26.660 1.00 95.88 255 VAL A C 1
ATOM 2014 O O . VAL A 1 255 ? 12.339 8.200 -27.621 1.00 95.88 255 VAL A O 1
ATOM 2017 N N . PRO A 1 256 ? 11.482 9.402 -25.930 1.00 95.31 256 PRO A N 1
ATOM 2018 C CA . PRO A 1 256 ? 12.302 10.576 -26.230 1.00 95.31 256 PRO A CA 1
ATOM 2019 C C . PRO A 1 256 ? 13.801 10.293 -26.109 1.00 95.31 256 PRO A C 1
ATOM 2021 O O . PRO A 1 256 ? 14.572 10.693 -26.980 1.00 95.31 256 PRO A O 1
ATOM 2024 N N . THR A 1 257 ? 14.222 9.582 -25.057 1.00 95.19 257 THR A N 1
ATOM 2025 C CA . THR A 1 257 ? 15.638 9.275 -24.827 1.00 95.19 257 THR A CA 1
ATOM 2026 C C . THR A 1 257 ? 16.225 8.442 -25.963 1.00 95.19 257 THR A C 1
ATOM 2028 O O . THR A 1 257 ? 17.315 8.754 -26.427 1.00 95.19 257 THR A O 1
ATOM 2031 N N . TYR A 1 258 ? 15.500 7.451 -26.484 1.00 94.50 258 TYR A N 1
ATOM 2032 C CA . TYR A 1 258 ? 15.970 6.607 -27.581 1.00 94.50 258 TYR A CA 1
ATOM 2033 C C . TYR A 1 258 ? 16.311 7.415 -28.840 1.00 94.50 258 TYR A C 1
ATOM 2035 O O . TYR A 1 258 ? 17.380 7.240 -29.432 1.00 94.50 258 TYR A O 1
ATOM 2043 N N . PHE A 1 259 ? 15.422 8.336 -29.225 1.00 93.00 259 PHE A N 1
ATOM 2044 C CA . PHE A 1 259 ? 15.614 9.166 -30.414 1.00 93.00 259 PHE A CA 1
ATOM 2045 C C . PHE A 1 259 ? 16.656 10.270 -30.216 1.00 93.00 259 PHE A C 1
ATOM 2047 O O . PHE A 1 259 ? 17.415 10.544 -31.142 1.00 93.00 259 PHE A O 1
ATOM 2054 N N . LEU A 1 260 ? 16.723 10.885 -29.031 1.00 93.38 260 LEU A N 1
ATOM 2055 C CA . LEU A 1 260 ? 17.712 11.928 -28.737 1.00 93.38 260 LEU A CA 1
ATOM 2056 C C . LEU A 1 260 ? 19.135 11.364 -28.656 1.00 93.38 260 LEU A C 1
ATOM 2058 O O . LEU A 1 260 ? 20.059 11.944 -29.222 1.00 93.38 260 LEU A O 1
ATOM 2062 N N . VAL A 1 261 ? 19.299 10.205 -28.014 1.00 92.56 261 VAL A N 1
ATOM 2063 C CA . VAL A 1 261 ? 20.596 9.521 -27.894 1.00 92.56 261 VAL A CA 1
ATOM 2064 C C . VAL A 1 261 ? 21.091 9.017 -29.254 1.00 92.56 261 VAL A C 1
ATOM 2066 O O . VAL A 1 261 ? 22.293 8.963 -29.501 1.00 92.56 261 VAL A O 1
ATOM 2069 N N . GLY A 1 262 ? 20.171 8.687 -30.167 1.00 89.81 262 GLY A N 1
ATOM 2070 C CA . GLY A 1 262 ? 20.515 8.207 -31.504 1.00 89.81 262 GLY A CA 1
ATOM 2071 C C . GLY A 1 262 ? 20.998 6.755 -31.511 1.00 89.81 262 GLY A C 1
ATOM 2072 O O . GLY A 1 262 ? 21.902 6.420 -32.267 1.00 89.81 262 GLY A O 1
ATOM 2073 N N . ILE A 1 263 ? 20.399 5.892 -30.679 1.00 86.94 263 ILE A N 1
ATOM 2074 C CA . ILE A 1 263 ? 20.825 4.489 -30.489 1.00 86.94 263 ILE A CA 1
ATOM 2075 C C . ILE A 1 263 ? 20.819 3.687 -31.807 1.00 86.94 263 ILE A C 1
ATOM 2077 O O . ILE A 1 263 ? 21.685 2.842 -32.022 1.00 86.94 263 ILE A O 1
ATOM 2081 N N . GLY A 1 264 ? 19.882 3.973 -32.718 1.00 83.25 264 GLY A N 1
ATOM 2082 C CA . GLY A 1 264 ? 19.787 3.286 -34.011 1.00 83.25 264 GLY A CA 1
ATOM 2083 C C . GLY A 1 264 ? 19.365 1.814 -33.888 1.00 83.25 264 GLY A C 1
ATOM 2084 O O . GLY A 1 264 ? 18.818 1.401 -32.877 1.00 83.25 264 GLY A O 1
ATOM 2085 N N . GLY A 1 265 ? 19.576 1.010 -34.938 1.00 79.81 265 GLY A N 1
ATOM 2086 C CA . GLY A 1 265 ? 19.282 -0.437 -34.904 1.00 79.81 265 GLY A CA 1
ATOM 2087 C C . GLY A 1 265 ? 17.890 -0.862 -35.398 1.00 79.81 265 GLY A C 1
ATOM 2088 O O . GLY A 1 265 ? 17.535 -2.031 -35.294 1.00 79.81 265 GLY A O 1
ATOM 2089 N N . GLY A 1 266 ? 17.111 0.050 -35.988 1.00 90.19 266 GLY A N 1
ATOM 2090 C CA . GLY A 1 266 ? 15.793 -0.263 -36.558 1.00 90.19 266 GLY A CA 1
ATOM 2091 C C . GLY A 1 266 ? 14.677 -0.398 -35.514 1.00 90.19 266 GLY A C 1
ATOM 2092 O O . GLY A 1 266 ? 14.857 -0.087 -34.337 1.00 90.19 266 GLY A O 1
ATOM 2093 N N . PHE A 1 267 ? 13.489 -0.818 -35.960 1.00 91.38 267 PHE A N 1
ATOM 2094 C CA . PHE A 1 267 ? 12.305 -0.917 -35.095 1.00 91.38 267 PHE A CA 1
ATOM 2095 C C . PHE A 1 267 ? 12.366 -2.116 -34.136 1.00 91.38 267 PHE A C 1
ATOM 2097 O O . PHE A 1 267 ? 11.897 -2.019 -33.004 1.00 91.38 267 PHE A O 1
ATOM 2104 N N . ASP A 1 268 ? 13.000 -3.215 -34.547 1.00 93.19 268 ASP A N 1
ATOM 2105 C CA . ASP A 1 268 ? 13.081 -4.436 -33.737 1.00 93.19 268 ASP A CA 1
ATOM 2106 C C . ASP A 1 268 ? 13.918 -4.224 -32.466 1.00 93.19 268 ASP A C 1
ATOM 2108 O O . ASP A 1 268 ? 13.506 -4.615 -31.372 1.00 93.19 268 ASP A O 1
ATOM 2112 N N . VAL A 1 269 ? 15.058 -3.529 -32.586 1.00 92.94 269 VAL A N 1
ATOM 2113 C CA . VAL A 1 269 ? 15.917 -3.175 -31.443 1.00 92.94 269 VAL A CA 1
ATOM 2114 C C . VAL A 1 269 ? 15.198 -2.212 -30.502 1.00 92.94 269 VAL A C 1
ATOM 2116 O O . VAL A 1 269 ? 15.230 -2.411 -29.289 1.00 92.94 269 VAL A O 1
ATOM 2119 N N . PHE A 1 270 ? 14.484 -1.220 -31.044 1.00 94.69 270 PHE A N 1
ATOM 2120 C CA . PHE A 1 270 ? 13.668 -0.307 -30.243 1.00 94.69 270 PHE A CA 1
ATOM 2121 C C . PHE A 1 270 ? 12.647 -1.061 -29.379 1.00 94.69 270 PHE A C 1
ATOM 2123 O O . PHE A 1 270 ? 12.579 -0.833 -28.170 1.00 94.69 270 PHE A O 1
ATOM 2130 N N . ILE A 1 271 ? 11.881 -1.982 -29.972 1.00 95.62 271 ILE A N 1
ATOM 2131 C CA . ILE A 1 271 ? 10.867 -2.756 -29.245 1.00 95.62 271 ILE A CA 1
ATOM 2132 C C . ILE A 1 271 ? 11.507 -3.669 -28.196 1.00 95.62 271 ILE A C 1
ATOM 2134 O O . ILE A 1 271 ? 11.011 -3.731 -27.070 1.00 95.62 271 ILE A O 1
ATOM 2138 N N . ALA A 1 272 ? 12.618 -4.333 -28.525 1.00 95.06 272 ALA A N 1
ATOM 2139 C CA . ALA A 1 272 ? 13.338 -5.177 -27.576 1.00 95.06 272 ALA A CA 1
ATOM 2140 C C . ALA A 1 272 ? 13.832 -4.372 -26.362 1.00 95.06 272 ALA A C 1
ATOM 2142 O O . ALA A 1 272 ? 13.584 -4.759 -25.219 1.00 95.06 272 ALA A O 1
ATOM 2143 N N . MET A 1 273 ? 14.456 -3.213 -26.590 1.00 95.00 273 MET A N 1
ATOM 2144 C CA . MET A 1 273 ? 14.915 -2.339 -25.508 1.00 95.00 273 MET A CA 1
ATOM 2145 C C . MET A 1 273 ? 13.748 -1.778 -24.693 1.00 95.00 273 MET A C 1
ATOM 2147 O O . MET A 1 273 ? 13.797 -1.781 -23.466 1.00 95.00 273 MET A O 1
ATOM 2151 N N . GLN A 1 274 ? 12.666 -1.351 -25.347 1.00 95.75 274 GLN A N 1
ATOM 2152 C CA . GLN A 1 274 ? 11.480 -0.854 -24.654 1.00 95.75 274 GLN A CA 1
ATOM 2153 C C . GLN A 1 274 ? 10.863 -1.927 -23.745 1.00 95.75 274 GLN A C 1
ATOM 2155 O O . GLN A 1 274 ? 10.454 -1.611 -22.625 1.00 95.75 274 GLN A O 1
ATOM 2160 N N . ALA A 1 275 ? 10.819 -3.183 -24.199 1.00 96.38 275 ALA A N 1
ATOM 2161 C CA . ALA A 1 275 ? 10.347 -4.308 -23.401 1.00 96.38 275 ALA A CA 1
ATOM 2162 C C . ALA A 1 275 ? 11.244 -4.554 -22.177 1.00 96.38 275 ALA A C 1
ATOM 2164 O O . ALA A 1 275 ? 10.725 -4.711 -21.073 1.00 96.38 275 ALA A O 1
ATOM 2165 N N . ILE A 1 276 ? 12.571 -4.511 -22.343 1.00 95.00 276 ILE A N 1
ATOM 2166 C CA . ILE A 1 276 ? 13.531 -4.647 -21.235 1.00 95.00 276 ILE A CA 1
ATOM 2167 C C . ILE A 1 276 ? 13.319 -3.543 -20.192 1.00 95.00 276 ILE A C 1
ATOM 2169 O O . ILE A 1 276 ? 13.188 -3.835 -19.005 1.00 95.00 276 ILE A O 1
ATOM 2173 N N . ILE A 1 277 ? 13.184 -2.283 -20.616 1.00 95.62 277 ILE A N 1
ATOM 2174 C CA . ILE A 1 277 ? 12.952 -1.159 -19.696 1.00 95.62 277 ILE A CA 1
ATOM 2175 C C . ILE A 1 277 ? 11.617 -1.303 -18.938 1.00 95.62 277 ILE A C 1
ATOM 2177 O O . ILE A 1 277 ? 11.548 -0.986 -17.748 1.00 95.62 277 ILE A O 1
ATOM 2181 N N . ILE A 1 278 ? 10.563 -1.827 -19.577 1.00 96.31 278 ILE A N 1
ATOM 2182 C CA . ILE A 1 278 ? 9.287 -2.134 -18.904 1.00 96.31 278 ILE A CA 1
ATOM 2183 C C . ILE A 1 278 ? 9.470 -3.248 -17.863 1.00 96.31 278 ILE A C 1
ATOM 2185 O O . ILE A 1 278 ? 8.974 -3.126 -16.743 1.00 96.31 278 ILE A O 1
ATOM 2189 N N . LEU A 1 279 ? 10.204 -4.313 -18.194 1.00 95.56 279 LEU A N 1
ATOM 2190 C CA . LEU A 1 279 ? 10.466 -5.420 -17.269 1.00 95.56 279 LEU A CA 1
ATOM 2191 C C . LEU A 1 279 ? 11.296 -4.972 -16.060 1.00 95.56 279 LEU A C 1
ATOM 2193 O O . LEU A 1 279 ? 10.954 -5.313 -14.925 1.00 95.56 279 LEU A O 1
ATOM 2197 N N . ILE A 1 280 ? 12.328 -4.154 -16.282 1.00 94.88 280 ILE A N 1
ATOM 2198 C CA . ILE A 1 280 ? 13.132 -3.539 -15.217 1.00 94.88 280 ILE A CA 1
ATOM 2199 C C . ILE A 1 280 ? 12.240 -2.680 -14.319 1.00 94.88 280 ILE A C 1
ATOM 2201 O O . ILE A 1 280 ? 12.314 -2.786 -13.092 1.00 94.88 280 ILE A O 1
ATOM 2205 N N . ASN A 1 281 ? 11.347 -1.875 -14.902 1.00 95.06 281 ASN A N 1
ATOM 2206 C CA . ASN A 1 281 ? 10.385 -1.080 -14.144 1.00 95.06 281 ASN A CA 1
ATOM 2207 C C . ASN A 1 281 ? 9.488 -1.957 -13.253 1.00 95.06 281 ASN A C 1
ATOM 2209 O O . ASN A 1 281 ? 9.379 -1.700 -12.054 1.00 95.06 281 ASN A O 1
ATOM 2213 N N . SER A 1 282 ? 8.899 -3.027 -13.794 1.00 94.81 282 SER A N 1
ATOM 2214 C CA . SER A 1 282 ? 8.067 -3.954 -13.015 1.00 94.81 282 SER A CA 1
ATOM 2215 C C . SER A 1 282 ? 8.852 -4.675 -11.913 1.00 94.81 282 SER A C 1
ATOM 2217 O O . SER A 1 282 ? 8.353 -4.807 -10.793 1.00 94.81 282 SER A O 1
ATOM 2219 N N . CYS A 1 283 ? 10.095 -5.088 -12.180 1.00 94.62 283 CYS A N 1
ATOM 2220 C CA . CYS A 1 283 ? 10.967 -5.68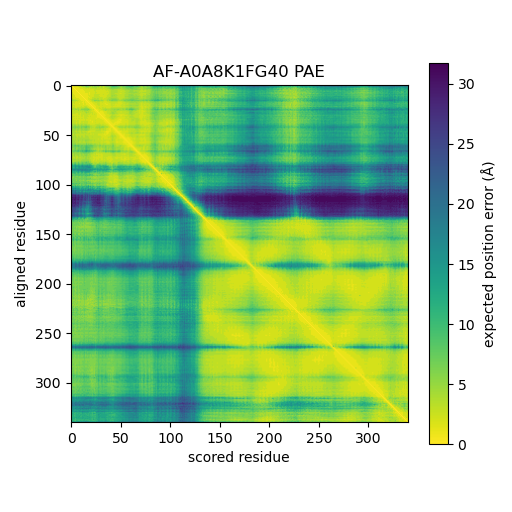9 -11.169 1.00 94.62 283 CYS A CA 1
ATOM 2221 C C . CYS A 1 283 ? 11.256 -4.709 -10.018 1.00 94.62 283 CYS A C 1
ATOM 2223 O O . CYS A 1 283 ? 11.170 -5.063 -8.841 1.00 94.62 283 CYS A O 1
ATOM 2225 N N . SER A 1 284 ? 11.503 -3.446 -10.360 1.00 94.69 284 SER A N 1
ATOM 2226 C CA . SER A 1 284 ? 11.797 -2.368 -9.415 1.00 94.69 284 SER A CA 1
ATOM 2227 C C . SER A 1 284 ? 10.599 -2.005 -8.540 1.00 94.69 284 SER A C 1
ATOM 2229 O O . SER A 1 284 ? 10.757 -1.784 -7.340 1.00 94.69 284 SER A O 1
ATOM 2231 N N . VAL A 1 285 ? 9.385 -2.019 -9.099 1.00 95.06 285 VAL A N 1
ATOM 2232 C CA . VAL A 1 285 ? 8.145 -1.908 -8.312 1.00 95.06 285 VAL A CA 1
ATOM 2233 C C . VAL A 1 285 ? 8.005 -3.092 -7.348 1.00 95.06 285 VAL A C 1
ATOM 2235 O O . VAL A 1 285 ? 7.673 -2.896 -6.179 1.00 95.06 285 VAL A O 1
ATOM 2238 N N . GLY A 1 286 ? 8.316 -4.313 -7.798 1.00 94.19 286 GLY A N 1
ATOM 2239 C CA . GLY A 1 286 ? 8.329 -5.508 -6.950 1.00 94.19 286 GLY A CA 1
ATOM 2240 C C . GLY A 1 286 ? 9.303 -5.396 -5.772 1.00 94.19 286 GLY A C 1
ATOM 2241 O O . GLY A 1 286 ? 8.915 -5.642 -4.627 1.00 94.19 286 GLY A O 1
ATOM 2242 N N . LEU A 1 287 ? 10.536 -4.944 -6.028 1.00 93.75 287 LEU A N 1
ATOM 2243 C CA . LEU A 1 287 ? 11.519 -4.621 -4.988 1.00 93.75 287 LEU A CA 1
ATOM 2244 C C . LEU A 1 287 ? 10.965 -3.562 -4.022 1.00 93.75 287 LEU A C 1
ATOM 2246 O O . LEU A 1 287 ? 11.043 -3.716 -2.801 1.00 93.75 287 LEU A O 1
ATOM 2250 N N . GLY A 1 288 ? 10.333 -2.530 -4.581 1.00 94.81 288 GLY A N 1
ATOM 2251 C CA . GLY A 1 288 ? 9.596 -1.496 -3.869 1.00 94.81 288 GLY A CA 1
ATOM 2252 C C . GLY A 1 288 ? 8.601 -2.045 -2.852 1.00 94.81 288 GLY A C 1
ATOM 2253 O O . GLY A 1 288 ? 8.611 -1.653 -1.682 1.00 94.81 288 GLY A O 1
ATOM 2254 N N . TYR A 1 289 ? 7.763 -2.992 -3.274 1.00 94.12 289 TYR A N 1
ATOM 2255 C CA . TYR A 1 289 ? 6.773 -3.628 -2.409 1.00 94.12 289 TYR A CA 1
ATOM 2256 C C . TYR A 1 289 ? 7.405 -4.447 -1.285 1.00 94.12 289 TYR A C 1
ATOM 2258 O O . TYR A 1 289 ? 6.924 -4.370 -0.154 1.00 94.12 289 TYR A O 1
ATOM 2266 N N . VAL A 1 290 ? 8.472 -5.204 -1.565 1.00 93.81 290 VAL A N 1
ATOM 2267 C CA . VAL A 1 290 ? 9.169 -6.013 -0.548 1.00 93.81 290 VAL A CA 1
ATOM 2268 C C . VAL A 1 290 ? 9.745 -5.113 0.542 1.00 93.81 290 VAL A C 1
ATOM 2270 O O . VAL A 1 290 ? 9.448 -5.303 1.721 1.00 93.81 290 VAL A O 1
ATOM 2273 N N . VAL A 1 291 ? 10.504 -4.085 0.156 1.00 94.88 291 VAL A N 1
ATOM 2274 C CA . VAL A 1 291 ? 11.121 -3.145 1.106 1.00 94.88 291 VAL A CA 1
ATOM 2275 C C . VAL A 1 291 ? 10.060 -2.409 1.922 1.00 94.88 291 VAL A C 1
ATOM 2277 O O . VAL A 1 291 ? 10.177 -2.292 3.143 1.00 94.88 291 VAL A O 1
ATOM 2280 N N . SER A 1 292 ? 8.990 -1.958 1.268 1.00 94.62 292 SER A N 1
ATOM 2281 C CA . SER A 1 292 ? 7.885 -1.256 1.929 1.00 94.62 292 SER A CA 1
ATOM 2282 C C . SER A 1 292 ? 7.093 -2.146 2.882 1.00 94.62 292 SER A C 1
ATOM 2284 O O . SER A 1 292 ? 6.633 -1.683 3.925 1.00 94.62 292 SER A O 1
ATOM 2286 N N . GLY A 1 293 ? 6.936 -3.426 2.536 1.00 91.00 293 GLY A N 1
ATOM 2287 C CA . GLY A 1 293 ? 6.285 -4.421 3.382 1.00 91.00 293 GLY A CA 1
ATOM 2288 C C . GLY A 1 293 ? 7.061 -4.696 4.670 1.00 91.00 293 GLY A C 1
ATOM 2289 O O . GLY A 1 293 ? 6.443 -4.895 5.716 1.00 91.00 293 GLY A O 1
ATOM 2290 N N . ILE A 1 294 ? 8.396 -4.655 4.600 1.00 91.69 294 ILE A N 1
ATOM 2291 C CA . ILE A 1 294 ? 9.290 -4.829 5.752 1.00 91.69 294 ILE A CA 1
ATOM 2292 C C . ILE A 1 294 ? 9.304 -3.571 6.630 1.00 91.69 294 ILE A C 1
ATOM 2294 O O . ILE A 1 294 ? 9.158 -3.670 7.845 1.00 91.69 294 ILE A O 1
ATOM 2298 N N . SER A 1 295 ? 9.471 -2.385 6.037 1.00 92.50 295 SER A N 1
ATOM 2299 C CA . SER A 1 295 ? 9.655 -1.145 6.803 1.00 92.50 295 SER A CA 1
ATOM 2300 C C . SER A 1 295 ? 8.355 -0.594 7.395 1.00 92.50 295 SER A C 1
ATOM 2302 O O . SER A 1 295 ? 8.378 0.001 8.473 1.00 92.50 295 SER A O 1
ATOM 2304 N N . ARG A 1 296 ? 7.227 -0.757 6.681 1.00 91.00 296 ARG A N 1
ATOM 2305 C CA . ARG A 1 296 ? 5.889 -0.239 7.027 1.00 91.00 296 ARG A CA 1
ATOM 2306 C C . ARG A 1 296 ? 5.857 1.253 7.395 1.00 91.00 296 ARG A C 1
ATOM 2308 O O . ARG A 1 296 ? 4.932 1.708 8.065 1.00 91.00 296 ARG A O 1
ATOM 2315 N N . ARG A 1 297 ? 6.861 2.028 6.973 1.00 93.31 297 ARG A N 1
ATOM 2316 C CA . ARG A 1 297 ? 6.997 3.464 7.256 1.00 93.31 297 ARG A CA 1
ATOM 2317 C C . ARG A 1 297 ? 7.546 4.192 6.038 1.00 93.31 297 ARG A C 1
ATOM 2319 O O . ARG A 1 297 ? 8.591 3.813 5.515 1.00 93.31 297 ARG A O 1
ATOM 2326 N N . VAL A 1 298 ? 6.866 5.269 5.647 1.00 93.19 298 VAL A N 1
ATOM 2327 C CA . VAL A 1 298 ? 7.197 6.093 4.467 1.00 93.19 298 VAL A CA 1
ATOM 2328 C C . VAL A 1 298 ? 8.580 6.742 4.586 1.00 93.19 298 VAL A C 1
ATOM 2330 O O . VAL A 1 298 ? 9.268 6.910 3.590 1.00 93.19 298 VAL A O 1
ATOM 2333 N N . GLU A 1 299 ? 9.020 7.052 5.805 1.00 93.62 299 GLU A N 1
ATOM 2334 C CA . GLU A 1 299 ? 10.326 7.675 6.066 1.00 93.62 299 GLU A CA 1
ATOM 2335 C C . GLU A 1 299 ? 11.489 6.676 5.976 1.00 93.62 299 GLU A C 1
ATOM 2337 O O . GLU A 1 299 ? 12.595 7.033 5.583 1.00 93.62 299 GLU A O 1
ATOM 2342 N N . ILE A 1 300 ? 11.244 5.409 6.328 1.00 94.38 300 ILE A N 1
ATOM 2343 C CA . ILE A 1 300 ? 12.291 4.382 6.434 1.00 94.38 300 ILE A CA 1
ATOM 2344 C C . ILE A 1 300 ? 12.428 3.591 5.129 1.00 94.38 300 ILE A C 1
ATOM 2346 O O . ILE A 1 300 ? 13.537 3.195 4.768 1.00 94.38 300 ILE A O 1
ATOM 2350 N N . ALA A 1 301 ? 11.324 3.361 4.404 1.00 95.19 301 ALA A N 1
ATOM 2351 C CA . ALA A 1 301 ? 11.334 2.557 3.179 1.00 95.19 301 ALA A CA 1
ATOM 2352 C C . ALA A 1 301 ? 12.355 3.055 2.133 1.00 95.19 301 ALA A C 1
ATOM 2354 O O . ALA A 1 301 ? 13.134 2.226 1.662 1.00 95.19 301 ALA A O 1
ATOM 2355 N N . PRO A 1 302 ? 12.448 4.365 1.819 1.00 94.50 302 PRO A N 1
ATOM 2356 C CA . PRO A 1 302 ? 13.425 4.858 0.853 1.00 94.50 302 PRO A CA 1
ATOM 2357 C C . PRO A 1 302 ? 14.872 4.656 1.309 1.00 94.50 302 PRO A C 1
ATOM 2359 O O . PRO A 1 302 ? 15.714 4.296 0.496 1.00 94.50 302 PRO A O 1
ATOM 2362 N N . ILE A 1 303 ? 15.162 4.818 2.606 1.00 95.19 303 ILE A N 1
ATOM 2363 C CA . ILE A 1 303 ? 16.514 4.648 3.165 1.00 95.19 303 ILE A CA 1
ATOM 2364 C C . ILE A 1 303 ? 16.993 3.206 2.962 1.00 95.19 303 ILE A C 1
ATOM 2366 O O . ILE A 1 303 ? 18.078 2.976 2.427 1.00 95.19 303 ILE A O 1
ATOM 2370 N N . ILE A 1 304 ? 16.158 2.231 3.336 1.00 94.94 304 ILE A N 1
ATOM 2371 C CA . ILE A 1 304 ? 16.451 0.805 3.126 1.00 94.94 304 ILE A CA 1
ATOM 2372 C C . ILE A 1 304 ? 16.535 0.498 1.626 1.00 94.94 304 ILE A C 1
ATOM 2374 O O . ILE A 1 304 ? 17.413 -0.241 1.189 1.00 94.94 304 ILE A O 1
ATOM 2378 N N . GLY A 1 305 ? 15.647 1.095 0.833 1.00 93.62 305 GLY A N 1
ATOM 2379 C CA . GLY A 1 305 ? 15.622 0.955 -0.615 1.00 93.62 305 GLY A CA 1
ATOM 2380 C C . GLY A 1 305 ? 16.934 1.362 -1.279 1.00 93.62 305 GLY A C 1
ATOM 2381 O O . GLY A 1 305 ? 17.515 0.570 -2.016 1.00 93.62 305 GLY A O 1
ATOM 2382 N N . VAL A 1 306 ? 17.445 2.559 -0.974 1.00 93.25 306 VAL A N 1
ATOM 2383 C CA . VAL A 1 306 ? 18.733 3.041 -1.501 1.00 93.25 306 VAL A CA 1
ATOM 2384 C C . VAL A 1 306 ? 19.883 2.146 -1.045 1.00 93.25 306 VAL A C 1
ATOM 2386 O O . VAL A 1 306 ? 20.758 1.829 -1.846 1.00 93.25 306 VAL A O 1
ATOM 2389 N N . MET A 1 307 ? 19.857 1.679 0.206 1.00 93.44 307 MET A N 1
ATOM 2390 C CA . MET A 1 307 ? 20.867 0.758 0.734 1.00 93.44 307 MET A CA 1
ATOM 2391 C C . MET A 1 307 ? 20.929 -0.568 -0.046 1.00 93.44 307 MET A C 1
ATOM 2393 O O . MET A 1 307 ? 22.003 -1.151 -0.143 1.00 93.44 307 MET A O 1
ATOM 2397 N N . ILE A 1 308 ? 19.812 -1.036 -0.616 1.00 92.31 308 ILE A N 1
ATOM 2398 C CA . ILE A 1 308 ? 19.753 -2.254 -1.445 1.00 92.31 308 ILE A CA 1
ATOM 2399 C C . ILE A 1 308 ? 20.087 -1.959 -2.915 1.00 92.31 308 ILE A C 1
ATOM 2401 O O . ILE A 1 308 ? 20.819 -2.718 -3.550 1.00 92.31 308 ILE A O 1
ATOM 2405 N N . ILE A 1 309 ? 19.577 -0.852 -3.462 1.00 92.12 309 ILE A N 1
ATOM 2406 C CA . ILE A 1 309 ? 19.790 -0.476 -4.868 1.00 92.12 309 ILE A CA 1
ATOM 2407 C C . ILE A 1 309 ? 21.258 -0.104 -5.127 1.00 92.12 309 ILE A C 1
ATOM 2409 O O . ILE A 1 309 ? 21.780 -0.405 -6.198 1.00 92.12 309 ILE A O 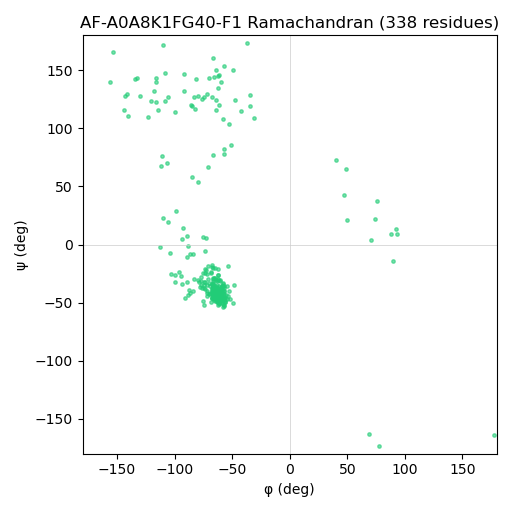1
ATOM 2413 N N . LEU A 1 310 ? 21.951 0.508 -4.162 1.00 91.69 310 LEU A N 1
ATOM 2414 C CA . LEU A 1 310 ? 23.343 0.934 -4.331 1.00 91.69 310 LEU A CA 1
ATOM 2415 C C . LEU A 1 310 ? 24.304 -0.247 -4.615 1.00 91.69 310 LEU A C 1
ATOM 2417 O O . LEU A 1 310 ? 25.046 -0.168 -5.594 1.00 91.69 310 LEU A O 1
ATOM 2421 N N . PRO A 1 311 ? 24.283 -1.368 -3.863 1.00 90.44 311 PRO A N 1
ATOM 2422 C CA . PRO A 1 311 ? 24.994 -2.585 -4.254 1.00 90.44 311 PRO A CA 1
ATOM 2423 C C . PRO A 1 311 ? 24.615 -3.094 -5.649 1.00 90.44 311 PRO A C 1
ATOM 2425 O O . PRO A 1 311 ? 25.499 -3.427 -6.432 1.00 90.44 311 PRO A O 1
ATOM 2428 N N . PHE A 1 312 ? 23.326 -3.116 -6.005 1.00 90.75 312 PHE A N 1
ATOM 2429 C CA . PHE A 1 312 ? 22.887 -3.554 -7.338 1.00 90.75 312 PHE A CA 1
ATOM 2430 C C . PHE A 1 312 ? 23.446 -2.682 -8.465 1.00 90.75 312 PHE A C 1
ATOM 2432 O O . PHE A 1 312 ? 23.799 -3.208 -9.519 1.00 90.75 312 PHE A O 1
ATOM 2439 N N . MET A 1 313 ? 23.584 -1.379 -8.218 1.00 90.19 313 MET A N 1
ATOM 2440 C CA . MET A 1 313 ? 24.231 -0.433 -9.121 1.00 90.19 313 MET A CA 1
ATOM 2441 C C . MET A 1 313 ? 25.738 -0.708 -9.245 1.00 90.19 313 MET A C 1
ATOM 2443 O O . MET A 1 313 ? 26.256 -0.744 -10.359 1.00 90.19 313 MET A O 1
ATOM 2447 N N . LEU A 1 314 ? 26.446 -0.937 -8.131 1.00 88.69 314 LEU A N 1
ATOM 2448 C CA . LEU A 1 314 ? 27.887 -1.239 -8.133 1.00 88.69 314 LEU A CA 1
ATOM 2449 C C . LEU A 1 314 ? 28.214 -2.510 -8.929 1.00 88.69 314 LEU A C 1
ATOM 2451 O O . LEU A 1 314 ? 29.167 -2.530 -9.704 1.00 88.69 314 LEU A O 1
ATOM 2455 N N . PHE A 1 315 ? 27.388 -3.544 -8.775 1.00 84.50 315 PHE A N 1
ATOM 2456 C CA . PHE A 1 315 ? 27.540 -4.834 -9.451 1.00 84.50 315 PHE A CA 1
ATOM 2457 C C . PHE A 1 315 ? 26.765 -4.929 -10.778 1.00 84.50 315 PHE A C 1
ATOM 2459 O O . PHE A 1 315 ? 26.600 -6.021 -11.320 1.00 84.50 315 PHE A O 1
ATOM 2466 N N . GLY A 1 316 ? 26.301 -3.797 -11.319 1.00 80.19 316 GLY A N 1
ATOM 2467 C CA . GLY A 1 316 ? 25.545 -3.710 -12.574 1.00 80.19 316 GLY A CA 1
ATOM 2468 C C . GLY A 1 316 ? 26.381 -3.872 -13.851 1.00 80.19 316 GLY A C 1
ATOM 2469 O O . GLY A 1 316 ? 25.869 -3.655 -14.940 1.00 80.19 316 GLY A O 1
ATOM 2470 N N . GLY A 1 317 ? 27.670 -4.210 -13.740 1.00 78.88 317 GLY A N 1
ATOM 2471 C CA . GLY A 1 317 ? 28.537 -4.550 -14.875 1.00 78.88 317 GLY A CA 1
ATOM 2472 C C . GLY A 1 317 ? 29.293 -3.387 -15.527 1.00 78.88 317 GLY A C 1
ATOM 2473 O O . GLY A 1 317 ? 30.240 -3.652 -16.258 1.00 78.88 317 GLY A O 1
ATOM 2474 N N . LEU A 1 318 ? 28.932 -2.124 -15.250 1.00 84.62 318 LEU A N 1
ATOM 2475 C CA . LEU A 1 318 ? 29.680 -0.953 -15.742 1.00 84.62 318 LEU A CA 1
ATOM 2476 C C . LEU A 1 318 ? 30.782 -0.489 -14.774 1.00 84.62 318 LEU A C 1
ATOM 2478 O O . LEU A 1 318 ? 31.886 -0.172 -15.204 1.00 84.62 318 LEU A O 1
ATOM 2482 N N . LEU A 1 319 ? 30.470 -0.392 -13.475 1.00 83.31 319 LEU A N 1
ATOM 2483 C CA . LEU A 1 319 ? 31.396 0.133 -12.457 1.00 83.31 319 LEU A CA 1
ATOM 2484 C C . LEU A 1 319 ? 32.453 -0.894 -12.049 1.00 83.31 319 LEU A C 1
ATOM 2486 O O . LEU A 1 319 ? 33.601 -0.541 -11.791 1.00 83.31 319 LEU A O 1
ATOM 2490 N N . ILE A 1 320 ? 32.046 -2.158 -11.985 1.00 82.31 320 ILE A N 1
ATOM 2491 C CA . ILE A 1 320 ? 32.908 -3.310 -11.755 1.00 82.31 320 ILE A CA 1
ATOM 2492 C C . ILE A 1 320 ? 32.556 -4.319 -12.844 1.00 82.31 320 ILE A C 1
ATOM 2494 O O . ILE A 1 320 ? 31.378 -4.650 -13.021 1.00 82.31 320 ILE A O 1
ATOM 2498 N N . ASN A 1 321 ? 33.563 -4.802 -13.574 1.00 80.88 321 ASN A N 1
ATOM 2499 C CA . ASN A 1 321 ? 33.353 -5.873 -14.541 1.00 80.88 321 ASN A CA 1
ATOM 2500 C C . ASN A 1 321 ? 32.845 -7.122 -13.820 1.00 80.88 321 ASN A C 1
ATOM 2502 O O . ASN A 1 321 ? 33.254 -7.429 -12.698 1.00 80.88 321 ASN A O 1
ATOM 2506 N N . SER A 1 322 ? 31.978 -7.886 -14.484 1.00 76.62 322 SER A N 1
ATOM 2507 C CA . SER A 1 322 ? 31.409 -9.090 -13.867 1.00 76.62 322 SER A CA 1
ATOM 2508 C C . SER A 1 322 ? 32.478 -10.120 -13.477 1.00 76.62 322 SER A C 1
ATOM 2510 O O . SER A 1 322 ? 32.297 -10.812 -12.479 1.00 76.62 322 SER A O 1
ATOM 2512 N N . GLU A 1 323 ? 33.584 -10.177 -14.225 1.00 79.00 323 GLU A N 1
ATOM 2513 C CA . GLU A 1 323 ? 34.715 -11.094 -14.009 1.00 79.00 323 GLU A CA 1
ATOM 2514 C C . GLU A 1 323 ? 35.630 -10.668 -12.849 1.00 79.00 323 GLU A C 1
ATOM 2516 O O . GLU A 1 323 ? 36.201 -11.521 -12.180 1.00 79.00 323 GLU A O 1
ATOM 2521 N N . ASP A 1 324 ? 35.707 -9.367 -12.555 1.00 82.12 324 ASP A N 1
ATOM 2522 C CA . ASP A 1 324 ? 36.573 -8.803 -11.506 1.00 82.12 324 ASP A CA 1
ATOM 2523 C C . ASP A 1 324 ? 35.875 -8.737 -10.133 1.00 82.12 324 ASP A C 1
ATOM 2525 O O . ASP A 1 324 ? 36.375 -8.133 -9.180 1.00 82.12 324 ASP A O 1
ATOM 2529 N N . THR A 1 325 ? 34.674 -9.310 -10.016 1.00 83.56 325 THR A N 1
ATOM 2530 C CA . THR A 1 325 ? 33.916 -9.272 -8.764 1.00 83.56 325 THR A CA 1
ATOM 2531 C C . THR A 1 325 ? 34.430 -10.321 -7.784 1.00 83.56 325 THR A C 1
ATOM 2533 O O . THR A 1 325 ? 34.466 -11.499 -8.129 1.00 83.56 325 THR A O 1
ATOM 2536 N N . PRO A 1 326 ? 34.760 -9.933 -6.540 1.00 85.38 326 PRO A N 1
ATOM 2537 C CA . PRO A 1 326 ? 35.237 -10.884 -5.546 1.00 85.38 326 PRO A CA 1
ATOM 2538 C C . PRO A 1 326 ? 34.219 -11.995 -5.261 1.00 85.38 326 PRO A C 1
ATOM 2540 O O . PRO A 1 326 ? 33.030 -11.707 -5.103 1.00 85.38 326 PRO A O 1
ATOM 2543 N N . ASP A 1 327 ? 34.692 -13.237 -5.098 1.00 84.81 327 ASP A N 1
ATOM 2544 C CA . ASP A 1 327 ? 33.867 -14.450 -4.929 1.00 84.81 327 ASP A CA 1
ATOM 2545 C C . ASP A 1 327 ? 32.754 -14.310 -3.876 1.00 84.81 327 ASP A C 1
ATOM 2547 O O . ASP A 1 327 ? 31.645 -14.819 -4.042 1.00 84.81 327 ASP A O 1
ATOM 2551 N N . TYR A 1 328 ? 33.013 -13.561 -2.801 1.00 86.88 328 TYR A N 1
ATOM 2552 C CA . TYR A 1 328 ? 32.056 -13.333 -1.716 1.00 86.88 328 TYR A CA 1
ATOM 2553 C C . TYR A 1 328 ? 30.862 -12.431 -2.090 1.00 86.88 328 TYR A C 1
ATOM 2555 O O . TYR A 1 328 ? 29.839 -12.473 -1.403 1.00 86.88 328 TYR A O 1
ATOM 2563 N N . PHE A 1 329 ? 30.944 -11.644 -3.170 1.00 85.81 329 PHE A N 1
ATOM 2564 C CA . PHE A 1 329 ? 29.861 -10.776 -3.661 1.00 85.81 329 PHE A CA 1
ATOM 2565 C C . PHE A 1 329 ? 29.266 -11.203 -5.008 1.00 85.81 329 PHE A C 1
ATOM 2567 O O . PHE A 1 329 ? 28.285 -10.607 -5.455 1.00 85.81 329 PHE A O 1
ATOM 2574 N N . VAL A 1 330 ? 29.782 -12.266 -5.630 1.00 85.69 330 VAL A N 1
ATOM 2575 C CA . VAL A 1 330 ? 29.319 -12.761 -6.938 1.00 85.69 330 VAL A CA 1
ATOM 2576 C C . VAL A 1 330 ? 27.808 -13.035 -6.970 1.00 85.69 330 VAL A C 1
ATOM 2578 O O . VAL A 1 330 ? 27.145 -12.756 -7.965 1.00 85.69 330 VAL A O 1
ATOM 2581 N N . TRP A 1 331 ? 27.217 -13.510 -5.871 1.00 87.69 331 TRP A N 1
ATOM 2582 C CA . TRP A 1 331 ? 25.776 -13.786 -5.787 1.00 87.69 331 TRP A CA 1
ATOM 2583 C C . TRP A 1 331 ? 24.895 -12.537 -5.975 1.00 87.69 331 TRP A C 1
ATOM 2585 O O . TRP A 1 331 ? 23.791 -12.653 -6.507 1.00 87.69 331 TRP A O 1
ATOM 2595 N N . ILE A 1 332 ? 25.374 -11.342 -5.601 1.00 85.69 332 ILE A N 1
ATOM 2596 C CA . ILE A 1 332 ? 24.616 -10.083 -5.727 1.00 85.69 332 ILE A CA 1
ATOM 2597 C C . ILE A 1 332 ? 24.352 -9.768 -7.198 1.00 85.69 332 ILE A C 1
ATOM 2599 O O . ILE A 1 332 ? 23.260 -9.324 -7.554 1.00 85.69 332 ILE A O 1
ATOM 2603 N N . GLN A 1 333 ? 25.321 -10.059 -8.066 1.00 83.94 333 GLN A N 1
ATOM 2604 C CA . GLN A 1 333 ? 25.172 -9.874 -9.504 1.00 83.94 333 GLN A CA 1
ATOM 2605 C C . GLN A 1 333 ? 24.006 -10.681 -10.081 1.00 83.94 333 GLN A C 1
ATOM 2607 O O . GLN A 1 333 ? 23.310 -10.194 -10.961 1.00 83.94 333 GLN A O 1
ATOM 2612 N N . TYR A 1 334 ? 23.786 -11.909 -9.604 1.00 85.81 334 TYR A N 1
ATOM 2613 C CA . TYR A 1 334 ? 22.733 -12.780 -10.133 1.00 85.81 334 TYR A CA 1
ATOM 2614 C C . TYR A 1 334 ? 21.328 -12.359 -9.706 1.00 85.81 334 TYR A C 1
ATOM 2616 O O . TYR A 1 334 ? 20.362 -12.747 -10.359 1.00 85.81 334 TYR A O 1
ATOM 2624 N N . ILE A 1 335 ? 21.220 -11.583 -8.627 1.00 87.00 335 ILE A N 1
ATOM 2625 C CA . ILE A 1 335 ? 19.953 -11.066 -8.101 1.00 87.00 335 ILE A CA 1
ATOM 2626 C C . ILE A 1 335 ? 19.667 -9.658 -8.641 1.00 87.00 335 ILE A C 1
ATOM 2628 O O . ILE A 1 335 ? 18.505 -9.275 -8.743 1.00 87.00 335 ILE A O 1
ATOM 2632 N N . SER A 1 336 ? 20.708 -8.892 -8.988 1.00 88.81 336 SER A N 1
ATOM 2633 C CA . SER A 1 336 ? 20.596 -7.503 -9.439 1.00 88.81 336 SER A CA 1
ATOM 2634 C C . SER A 1 336 ? 19.833 -7.388 -10.766 1.00 88.81 336 SER A C 1
ATOM 2636 O O . SER A 1 336 ? 20.355 -7.809 -11.799 1.00 88.81 336 SER A O 1
ATOM 2638 N N . PRO A 1 337 ? 18.655 -6.734 -10.793 1.00 86.00 337 PRO A N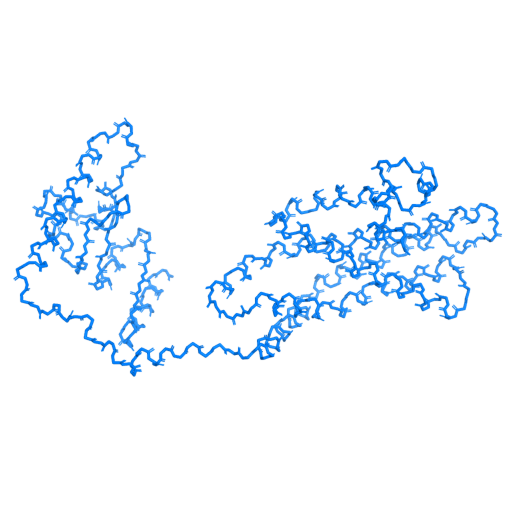 1
ATOM 2639 C CA . PRO A 1 337 ? 17.937 -6.467 -12.039 1.00 86.00 337 PRO A CA 1
ATOM 2640 C C . PRO A 1 337 ? 18.677 -5.487 -12.952 1.00 86.00 337 PRO A C 1
ATOM 2642 O O . PRO A 1 337 ? 18.398 -5.449 -14.136 1.00 86.00 337 PRO A O 1
ATOM 2645 N N . ILE A 1 338 ? 19.607 -4.692 -12.407 1.00 88.56 338 ILE A N 1
ATOM 2646 C CA . ILE A 1 338 ? 20.385 -3.692 -13.156 1.00 88.56 338 ILE A CA 1
ATOM 2647 C C . ILE A 1 338 ? 21.419 -4.362 -14.074 1.00 88.56 338 ILE A C 1
ATOM 2649 O O . ILE A 1 338 ? 21.826 -3.767 -15.066 1.00 88.56 338 ILE A O 1
ATOM 2653 N N . LYS A 1 339 ? 21.864 -5.583 -13.739 1.00 87.12 339 LYS A N 1
ATOM 2654 C CA . LYS A 1 339 ? 22.830 -6.339 -14.549 1.00 87.12 339 LYS A CA 1
ATOM 2655 C C . LYS A 1 339 ? 22.203 -6.925 -15.822 1.00 87.12 339 LYS A C 1
ATOM 2657 O O . LYS A 1 339 ? 22.917 -7.075 -16.812 1.00 87.12 339 LYS A O 1
ATOM 2662 N N . TYR A 1 340 ? 20.936 -7.335 -15.750 1.00 84.56 340 TYR A N 1
ATOM 2663 C CA . TYR A 1 340 ? 20.219 -8.017 -16.834 1.00 84.56 340 TYR A CA 1
ATOM 2664 C C . TYR A 1 340 ? 19.551 -7.024 -17.784 1.00 84.56 340 TYR A C 1
ATOM 2666 O O . TYR A 1 340 ? 19.504 -7.339 -18.992 1.00 84.56 340 TYR A O 1
#

pLDDT: mean 86.17, std 12.74, range [30.92, 96.44]